Protein AF-A0A7D6HJF4-F1 (afdb_monomer)

Radius of gyration: 24.46 Å; Cα contacts (8 Å, |Δi|>4): 170; chains: 1; bounding box: 56×30×66 Å

Secondary structure (DSSP, 8-state):
-------------PPSTT---------TTGGGTGGG--EEEEEEEEEETTEEEEEEEEEE--TT--TTHHHHHHHHHHHHTT--HHHHHHS-HHHHHHHHHTTS--PPPPP----------HHHHHHHHTTS-HHHHHHHHHHHSEEEEE-TTT--EEEEEHHHHHHHHHHHHHH--

pLDDT: mean 73.93, std 21.69, range [25.58, 95.25]

Nearest PDB structures (foldseek):
  3m7m-assembly1_X  TM=8.948E-01  e=2.645E-07  Escherichia coli K-12
  1vzy-assembly1_A  TM=7.617E-01  e=8.187E-08  Bacillus subtilis subsp. subtilis str. 168
  1vq0-assembly1_B  TM=7.589E-01  e=1.989E-05  Thermotoga maritima
  1xjh-assembly1_A  TM=7.829E-01  e=1.524E-04  Escherichia coli
  9bhw-assembly1_C  TM=2.514E-01  e=1.103E+00  Ciona intestinalis

Sequence (177 aa):
MPCGPDVETNLAISSANHLKVRFIQQSHDYFKQAEQLQTRLFIHSGEINGEPAAGGILLQVLPSAGIESQHQFDHLVQLTATIKGEELLTLEPKEILHRLYHEEDVTLYDPQLVAFHCSCSKKRCENILLSLCDEDIEHILHERGEIDIECEFCGAVYLFNKQYIEELKRIKKQQIH

Solvent-accessible surface area (backbone atoms only — not comparable to full-atom values): 11284 Å² total; per-residue (Å²): 134,84,78,79,79,93,62,88,47,68,66,63,65,44,42,62,88,51,30,70,78,76,83,90,74,88,64,92,79,57,73,87,70,59,90,73,57,58,68,50,77,48,76,40,73,55,69,55,99,87,40,85,44,70,30,69,51,79,49,55,55,31,95,78,37,60,81,73,48,55,64,53,46,55,49,52,50,56,47,56,68,68,64,48,57,69,54,57,66,68,50,57,57,70,56,52,49,44,73,63,38,67,94,48,68,68,48,79,55,81,68,52,89,59,73,95,80,75,89,77,47,70,70,58,54,49,53,52,59,73,69,53,59,69,67,62,56,50,53,46,35,70,77,64,54,41,48,76,47,68,36,94,88,77,68,52,71,46,81,42,42,59,71,54,52,55,51,52,54,52,54,54,59,63,72,78,110

Structure (mmCIF, N/CA/C/O backbone):
data_AF-A0A7D6HJF4-F1
#
_entry.id   AF-A0A7D6HJF4-F1
#
loop_
_atom_site.group_PDB
_atom_site.id
_atom_site.type_symbol
_atom_site.label_atom_id
_atom_site.label_alt_id
_atom_site.label_comp_id
_atom_site.label_asym_id
_atom_site.label_entity_id
_atom_site.label_seq_id
_atom_site.pdbx_PDB_ins_code
_atom_site.Cartn_x
_atom_site.Cartn_y
_atom_site.Cartn_z
_atom_site.occupancy
_atom_site.B_iso_or_equi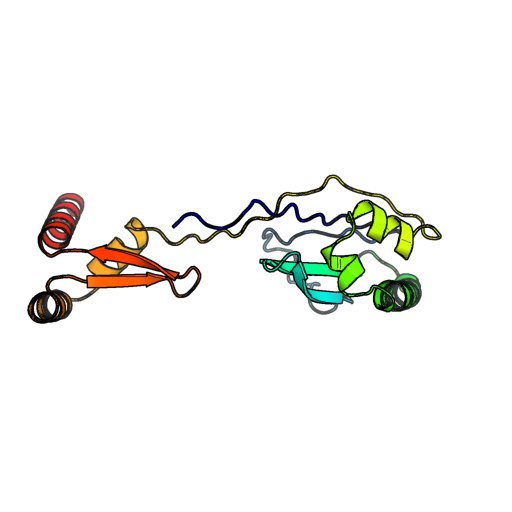v
_atom_site.auth_seq_id
_atom_site.auth_comp_id
_atom_site.auth_asym_id
_atom_site.auth_atom_id
_atom_site.pdbx_PDB_model_num
ATOM 1 N N . MET A 1 1 ? -20.388 -1.421 4.247 1.00 29.45 1 MET A N 1
ATOM 2 C CA . MET A 1 1 ? -19.889 -1.047 2.909 1.00 29.45 1 MET A CA 1
ATOM 3 C C . MET A 1 1 ? -18.649 -1.883 2.659 1.00 29.45 1 MET A C 1
ATOM 5 O O . MET A 1 1 ? -17.723 -1.744 3.449 1.00 29.45 1 MET A O 1
ATOM 9 N N . PRO A 1 2 ? -18.656 -2.837 1.716 1.00 34.06 2 PRO A N 1
ATOM 10 C CA . PRO A 1 2 ? -17.463 -3.617 1.438 1.00 34.06 2 PRO A CA 1
ATOM 11 C C . PRO A 1 2 ? -16.503 -2.772 0.596 1.00 34.06 2 PRO A C 1
ATOM 13 O O . PRO A 1 2 ? -16.923 -2.086 -0.334 1.00 34.06 2 PRO A O 1
ATOM 16 N N . CYS A 1 3 ? -15.235 -2.792 0.999 1.00 30.45 3 CYS A N 1
ATOM 17 C CA . CYS A 1 3 ? -14.098 -2.252 0.269 1.00 30.45 3 CYS A CA 1
ATOM 18 C C . CYS A 1 3 ? -14.060 -2.815 -1.164 1.00 30.45 3 CYS A C 1
ATOM 20 O O . CYS A 1 3 ? -14.503 -3.940 -1.390 1.00 30.45 3 CYS A O 1
ATOM 22 N N . GLY A 1 4 ? -13.580 -1.991 -2.100 1.00 32.16 4 GLY A N 1
ATOM 23 C CA . GLY A 1 4 ? -13.555 -2.245 -3.542 1.00 32.16 4 GLY A CA 1
ATOM 24 C C . GLY A 1 4 ? -12.764 -3.489 -3.986 1.00 32.16 4 GLY A C 1
ATOM 25 O O . GLY A 1 4 ? -12.178 -4.178 -3.151 1.00 32.16 4 GLY A O 1
ATOM 26 N N . PRO A 1 5 ? -12.796 -3.788 -5.298 1.00 31.39 5 PRO A N 1
ATOM 27 C CA . PRO A 1 5 ? -12.356 -5.058 -5.874 1.00 31.39 5 PRO A CA 1
ATOM 28 C C . PRO A 1 5 ? -10.865 -5.336 -5.647 1.00 31.39 5 PRO A C 1
ATOM 30 O O . PRO A 1 5 ? -10.055 -4.413 -5.571 1.00 31.39 5 PRO A O 1
ATOM 33 N N . ASP A 1 6 ? -10.520 -6.622 -5.561 1.00 29.70 6 ASP A N 1
ATOM 34 C CA . ASP A 1 6 ? -9.147 -7.123 -5.492 1.00 29.70 6 ASP A CA 1
ATOM 35 C C . ASP A 1 6 ? -8.337 -6.610 -6.699 1.00 29.70 6 ASP A C 1
ATOM 37 O O . ASP A 1 6 ? -8.576 -7.013 -7.837 1.00 29.70 6 ASP A O 1
ATOM 41 N N . VAL A 1 7 ? -7.397 -5.688 -6.459 1.00 30.66 7 VAL A N 1
ATOM 42 C CA . VAL A 1 7 ? -6.490 -5.154 -7.487 1.00 30.66 7 VAL A CA 1
ATOM 43 C C . VAL A 1 7 ? -5.197 -5.966 -7.468 1.00 30.66 7 VAL A C 1
ATOM 45 O O . VAL A 1 7 ? -4.374 -5.842 -6.558 1.00 30.66 7 VAL A O 1
ATOM 48 N N . GLU A 1 8 ? -5.006 -6.810 -8.479 1.00 28.23 8 GLU A N 1
ATOM 49 C CA . GLU A 1 8 ? -3.766 -7.559 -8.678 1.00 28.23 8 GLU A CA 1
ATOM 50 C C . GLU A 1 8 ? -2.634 -6.596 -9.061 1.00 28.23 8 GLU A C 1
ATOM 52 O O . GLU A 1 8 ? -2.584 -6.039 -10.155 1.00 28.23 8 GLU A O 1
ATOM 57 N N . THR A 1 9 ? -1.711 -6.369 -8.126 1.00 30.25 9 THR A N 1
ATOM 58 C CA . THR A 1 9 ? -0.533 -5.524 -8.350 1.00 30.25 9 THR A CA 1
ATOM 59 C C . THR A 1 9 ? 0.672 -6.425 -8.576 1.00 30.25 9 THR A C 1
ATOM 61 O O . THR A 1 9 ? 1.038 -7.189 -7.686 1.00 30.25 9 THR A O 1
ATOM 64 N N . ASN A 1 10 ? 1.323 -6.342 -9.737 1.00 33.31 10 ASN A N 1
ATOM 65 C CA . ASN A 1 10 ? 2.562 -7.082 -9.967 1.00 33.31 10 ASN A CA 1
ATOM 66 C C . ASN A 1 10 ? 3.780 -6.165 -9.799 1.00 33.31 10 ASN A C 1
ATOM 68 O O . ASN A 1 10 ? 3.866 -5.103 -10.413 1.00 33.31 10 ASN A O 1
ATOM 72 N N . LEU A 1 11 ? 4.768 -6.631 -9.035 1.00 31.98 11 LEU A N 1
ATOM 73 C CA . LEU A 1 11 ? 6.127 -6.100 -9.031 1.00 31.98 11 LEU A CA 1
ATOM 74 C C . LEU A 1 11 ? 7.081 -7.274 -9.275 1.00 31.98 11 LEU A C 1
ATOM 76 O O . LEU A 1 11 ? 7.205 -8.155 -8.429 1.00 31.98 11 LEU A O 1
ATOM 80 N N . ALA A 1 12 ? 7.757 -7.281 -10.421 1.00 31.50 12 ALA A N 1
ATOM 81 C CA . ALA A 1 12 ? 8.874 -8.172 -10.713 1.00 31.50 12 ALA A CA 1
ATOM 82 C C . ALA A 1 12 ? 10.024 -7.312 -11.242 1.00 31.50 12 ALA A C 1
ATOM 84 O O . ALA A 1 12 ? 9.814 -6.458 -12.100 1.00 31.50 12 ALA A O 1
ATOM 85 N N . ILE A 1 13 ? 11.223 -7.499 -10.694 1.00 30.56 13 ILE A N 1
ATOM 86 C CA . ILE A 1 13 ? 12.422 -6.746 -11.075 1.00 30.56 13 ILE A CA 1
ATOM 87 C C . ILE A 1 13 ? 13.541 -7.728 -11.378 1.00 30.56 13 ILE A C 1
ATOM 89 O O . ILE A 1 13 ? 13.694 -8.719 -10.666 1.00 30.56 13 ILE A O 1
ATOM 93 N N . SER A 1 14 ? 14.315 -7.423 -12.416 1.00 32.88 14 SER A N 1
ATOM 94 C CA . SER A 1 14 ? 15.391 -8.254 -12.928 1.00 32.88 14 SER A CA 1
ATOM 95 C C . SER A 1 14 ? 16.804 -7.815 -12.573 1.00 32.88 14 SER A C 1
ATOM 97 O O . SER A 1 14 ? 17.066 -6.674 -12.204 1.00 32.88 14 SER A O 1
ATOM 99 N N . SER A 1 15 ? 17.721 -8.770 -12.749 1.00 28.86 15 SER A N 1
ATOM 100 C CA . SER A 1 15 ? 19.168 -8.612 -12.686 1.00 28.86 15 SER A CA 1
ATOM 101 C C . SER A 1 15 ? 19.756 -8.351 -14.075 1.00 28.86 15 SER A C 1
ATOM 103 O O . SER A 1 15 ? 19.821 -9.280 -14.869 1.00 28.86 15 SER A O 1
ATOM 105 N N . ALA A 1 16 ? 20.358 -7.180 -14.273 1.00 30.70 16 ALA A N 1
ATOM 106 C CA . ALA A 1 16 ? 21.692 -7.137 -14.863 1.00 30.70 16 ALA A CA 1
ATOM 107 C C . ALA A 1 16 ? 22.696 -7.149 -13.701 1.00 30.70 16 ALA A C 1
ATOM 109 O O . ALA A 1 16 ? 22.457 -6.508 -12.675 1.00 30.70 16 ALA A O 1
ATOM 110 N N . ASN A 1 17 ? 23.736 -7.978 -13.826 1.00 33.59 17 ASN A N 1
ATOM 111 C CA . ASN A 1 17 ? 24.637 -8.433 -12.761 1.00 33.59 17 ASN A CA 1
ATOM 112 C C . ASN A 1 17 ? 24.684 -7.540 -11.499 1.00 33.59 17 ASN A C 1
ATOM 114 O O . ASN A 1 17 ? 25.348 -6.510 -11.456 1.00 33.59 17 ASN A O 1
ATOM 118 N N . HIS A 1 18 ? 24.014 -8.037 -10.449 1.00 30.66 18 HIS A N 1
ATOM 119 C CA . HIS A 1 18 ? 24.004 -7.561 -9.056 1.00 30.66 18 HIS A CA 1
ATOM 120 C C . HIS A 1 18 ? 22.957 -6.526 -8.600 1.00 30.66 18 HIS A C 1
ATOM 122 O O . HIS A 1 18 ? 23.141 -5.961 -7.521 1.00 30.66 18 HIS A O 1
ATOM 128 N N . LEU A 1 19 ? 21.803 -6.390 -9.265 1.00 31.67 19 LEU A N 1
ATOM 129 C CA . LEU A 1 19 ? 20.598 -5.774 -8.673 1.00 31.67 19 LEU A CA 1
ATOM 130 C C . LEU A 1 19 ? 19.548 -6.835 -8.264 1.00 31.67 19 LEU A C 1
ATOM 132 O O . LEU A 1 19 ? 19.024 -7.561 -9.097 1.00 31.67 19 LEU A O 1
ATOM 136 N N . LYS A 1 20 ? 19.222 -6.928 -6.969 1.00 33.25 20 LYS A N 1
ATOM 137 C CA . LYS A 1 20 ? 18.021 -7.585 -6.411 1.00 33.25 20 LYS A CA 1
ATOM 138 C C . LYS A 1 20 ? 17.072 -6.481 -5.970 1.00 33.25 20 LYS A C 1
ATOM 140 O O . LYS A 1 20 ? 17.528 -5.510 -5.384 1.00 33.25 20 LYS A O 1
ATOM 145 N N . VAL A 1 21 ? 15.768 -6.652 -6.119 1.00 34.47 21 VAL A N 1
ATOM 146 C CA . VAL A 1 21 ? 14.816 -5.734 -5.487 1.00 34.47 21 VAL A CA 1
ATOM 147 C C . VAL A 1 21 ? 13.953 -6.474 -4.490 1.00 34.47 21 VAL A C 1
ATOM 149 O O . VAL A 1 21 ? 13.594 -7.634 -4.674 1.00 34.47 21 VAL A O 1
ATOM 152 N N . ARG A 1 22 ? 13.724 -5.810 -3.360 1.00 33.62 22 ARG A N 1
ATOM 153 C CA . ARG A 1 22 ? 13.077 -6.356 -2.177 1.00 33.62 22 ARG A CA 1
ATOM 154 C C . ARG A 1 22 ? 12.022 -5.364 -1.708 1.00 33.62 22 ARG A C 1
ATOM 156 O O . ARG A 1 22 ? 12.318 -4.179 -1.581 1.00 33.62 22 ARG A O 1
ATOM 163 N N . PHE A 1 23 ? 10.840 -5.860 -1.355 1.00 26.95 23 PHE A N 1
ATOM 164 C CA . PHE A 1 23 ? 9.981 -5.171 -0.397 1.00 26.95 23 PHE A CA 1
ATOM 165 C C . PHE A 1 23 ? 10.644 -5.228 0.984 1.00 26.95 23 PHE A C 1
ATOM 167 O O . PHE A 1 23 ? 11.150 -6.270 1.412 1.00 26.95 23 PHE A O 1
ATOM 174 N N . ILE A 1 24 ? 10.674 -4.094 1.681 1.00 25.58 24 ILE A N 1
ATOM 175 C CA . ILE A 1 24 ? 11.225 -3.993 3.030 1.00 25.58 24 ILE A CA 1
ATOM 176 C C . ILE A 1 24 ? 10.239 -4.661 3.999 1.00 25.58 24 ILE A C 1
ATOM 178 O O . ILE A 1 24 ? 9.296 -4.035 4.471 1.00 25.58 24 ILE A O 1
ATOM 182 N N . GLN A 1 25 ? 10.482 -5.927 4.339 1.00 28.70 25 GLN A N 1
ATOM 183 C CA . GLN A 1 25 ? 10.146 -6.445 5.663 1.00 28.70 25 GLN A CA 1
ATOM 184 C C . GLN A 1 25 ? 11.425 -6.435 6.505 1.00 28.70 25 GLN A C 1
ATOM 186 O O . GLN A 1 25 ? 12.415 -7.085 6.173 1.00 28.70 25 GLN A O 1
ATOM 191 N N . GLN A 1 26 ? 11.380 -5.594 7.541 1.00 36.66 26 GLN A N 1
ATOM 192 C CA . GLN A 1 26 ? 12.332 -5.388 8.636 1.00 36.66 26 GLN A CA 1
ATOM 193 C C . GLN A 1 26 ? 13.461 -6.433 8.772 1.00 36.66 26 GLN A C 1
ATOM 195 O O . GLN A 1 26 ? 13.218 -7.588 9.116 1.00 36.66 26 GLN A O 1
ATOM 200 N N . SER A 1 27 ? 14.718 -5.985 8.676 1.00 32.41 27 SER A N 1
ATOM 201 C CA . SER A 1 27 ? 15.795 -6.526 9.513 1.00 32.41 27 SER A CA 1
ATOM 202 C C . SER A 1 27 ? 16.708 -5.389 9.984 1.00 32.41 27 SER A C 1
ATOM 204 O O . SER A 1 27 ? 17.100 -4.509 9.218 1.00 32.41 27 SER A O 1
ATOM 206 N N . HIS A 1 28 ? 16.984 -5.382 11.287 1.00 37.06 28 HIS A N 1
ATOM 207 C CA . HIS A 1 28 ? 17.628 -4.299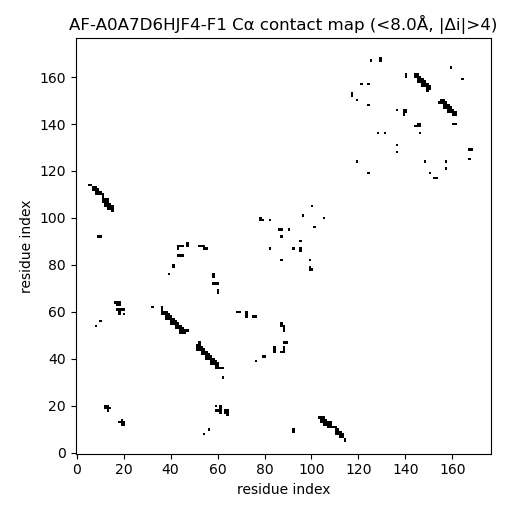 12.037 1.00 37.06 28 HIS A CA 1
ATOM 208 C C . HIS A 1 28 ? 19.094 -4.021 11.624 1.00 37.06 28 HIS A C 1
ATOM 210 O O . HIS A 1 28 ? 19.646 -2.989 11.995 1.00 37.06 28 HIS A O 1
ATOM 216 N N . ASP A 1 29 ? 19.710 -4.891 10.816 1.00 36.97 29 ASP A N 1
ATOM 217 C CA . ASP A 1 29 ? 21.133 -4.805 10.447 1.00 36.97 29 ASP A CA 1
ATOM 218 C C . ASP A 1 29 ? 21.404 -4.038 9.136 1.00 36.97 29 ASP A C 1
ATOM 220 O O . ASP A 1 29 ? 22.550 -3.706 8.836 1.00 36.97 29 ASP A O 1
ATOM 224 N N . TYR A 1 30 ? 20.365 -3.699 8.359 1.00 45.38 30 TYR A N 1
ATOM 225 C CA . TYR A 1 30 ? 20.502 -3.041 7.045 1.00 45.38 30 TYR A CA 1
ATOM 226 C C . TYR A 1 30 ? 20.856 -1.540 7.126 1.00 45.38 30 TYR A C 1
ATOM 228 O O . TYR A 1 30 ? 21.259 -0.924 6.139 1.00 45.38 30 TYR A O 1
ATOM 236 N N . PHE A 1 31 ? 20.729 -0.923 8.304 1.00 42.03 31 PHE A N 1
ATOM 237 C CA . PHE A 1 31 ? 20.762 0.537 8.444 1.00 42.03 31 PHE A CA 1
ATOM 238 C C . PHE A 1 31 ? 22.141 1.188 8.276 1.00 42.03 31 PHE A C 1
ATOM 240 O O . PHE A 1 31 ? 22.211 2.394 8.070 1.00 42.03 31 PHE A O 1
ATOM 247 N N . LYS A 1 32 ? 23.248 0.435 8.319 1.00 35.94 32 LYS A N 1
ATOM 248 C CA . LYS A 1 32 ? 24.597 1.032 8.244 1.00 35.94 32 LYS A CA 1
ATOM 249 C C . LYS A 1 32 ? 25.094 1.353 6.825 1.00 35.94 32 LYS A C 1
ATOM 251 O O . LYS A 1 32 ? 26.137 1.983 6.702 1.00 35.94 32 LYS A O 1
ATOM 256 N N . GLN A 1 33 ? 24.373 0.957 5.771 1.00 45.62 33 GLN A N 1
ATOM 257 C CA . GLN A 1 33 ? 24.729 1.242 4.364 1.00 45.62 33 GLN A CA 1
ATOM 258 C C . GLN A 1 33 ? 23.556 1.773 3.513 1.00 45.62 33 GLN A C 1
ATOM 260 O O . GLN A 1 33 ? 23.727 2.036 2.326 1.00 45.62 33 GLN A O 1
ATOM 265 N N . ALA A 1 34 ? 22.364 1.938 4.095 1.00 48.12 34 ALA A N 1
ATOM 266 C CA . ALA A 1 34 ? 21.132 2.232 3.356 1.00 48.12 34 ALA A CA 1
ATOM 267 C C . ALA A 1 34 ? 21.010 3.677 2.824 1.00 48.12 34 ALA A C 1
ATOM 269 O O . ALA A 1 34 ? 20.126 3.943 2.015 1.00 48.12 34 ALA A O 1
ATOM 270 N N . GLU A 1 35 ? 21.869 4.611 3.242 1.00 46.62 35 GLU A N 1
ATOM 271 C CA . GLU A 1 35 ? 21.650 6.048 3.004 1.00 46.62 35 GLU A CA 1
ATOM 272 C C . GLU A 1 35 ? 21.913 6.543 1.568 1.00 46.62 35 GLU A C 1
ATOM 274 O O . GLU A 1 35 ? 21.618 7.700 1.281 1.00 46.62 35 GLU A O 1
ATOM 279 N N . GLN A 1 36 ? 22.432 5.724 0.642 1.00 59.56 36 GLN A N 1
ATOM 280 C CA . GLN A 1 36 ? 22.793 6.207 -0.707 1.00 59.56 36 GLN A CA 1
ATOM 281 C C . GLN A 1 36 ? 22.501 5.228 -1.856 1.00 59.56 36 GLN A C 1
ATOM 283 O O . GLN A 1 36 ? 23.198 5.229 -2.869 1.00 59.56 36 GLN A O 1
ATOM 288 N N . LEU A 1 37 ? 21.466 4.389 -1.748 1.00 68.44 37 LEU A N 1
ATOM 289 C CA . LEU A 1 37 ? 21.055 3.574 -2.897 1.00 68.44 37 LEU A CA 1
ATOM 290 C C . LEU A 1 37 ? 20.313 4.432 -3.922 1.00 68.44 37 LEU A C 1
ATOM 292 O O . LEU A 1 37 ? 19.252 4.993 -3.635 1.00 68.44 37 LEU A O 1
ATOM 296 N N . GLN A 1 38 ? 20.866 4.515 -5.133 1.00 74.19 38 GLN A N 1
ATOM 297 C CA . GLN A 1 38 ? 20.221 5.205 -6.244 1.00 74.19 38 GLN A CA 1
ATOM 298 C C . GLN A 1 38 ? 18.870 4.556 -6.528 1.00 74.19 38 GLN A C 1
ATOM 300 O O . GLN A 1 38 ? 18.790 3.377 -6.863 1.00 74.19 38 GLN A O 1
ATOM 305 N N . THR A 1 39 ? 17.814 5.343 -6.336 1.00 80.31 39 THR A N 1
ATOM 306 C CA . THR A 1 39 ? 16.430 4.885 -6.408 1.00 80.31 39 THR A CA 1
ATOM 307 C C . THR A 1 39 ? 15.603 5.877 -7.218 1.00 80.31 39 THR A C 1
ATOM 309 O O . THR A 1 39 ? 15.721 7.100 -7.052 1.00 80.31 39 THR A O 1
ATOM 312 N N . ARG A 1 40 ? 14.761 5.354 -8.108 1.00 82.75 40 ARG A N 1
ATOM 313 C CA . ARG A 1 40 ? 13.788 6.116 -8.890 1.00 82.75 40 ARG A CA 1
ATOM 314 C C . ARG A 1 40 ? 12.438 5.427 -8.843 1.00 82.75 40 ARG A C 1
ATOM 316 O O . ARG A 1 40 ? 12.347 4.209 -8.946 1.00 82.75 40 ARG A O 1
ATOM 323 N N . LEU A 1 41 ? 11.405 6.238 -8.662 1.00 84.12 41 LEU A N 1
ATOM 324 C CA . LEU A 1 41 ? 10.031 5.795 -8.527 1.00 84.12 41 LEU A CA 1
ATOM 325 C C . LEU A 1 41 ? 9.193 6.523 -9.572 1.00 84.12 41 LEU A C 1
ATOM 327 O O . LEU A 1 41 ? 9.217 7.751 -9.645 1.00 84.12 41 LEU A O 1
ATOM 331 N N . PHE A 1 42 ? 8.469 5.750 -10.366 1.00 85.19 42 PHE A N 1
ATOM 332 C CA . PHE A 1 42 ? 7.517 6.231 -11.353 1.00 85.19 42 PHE A CA 1
ATOM 333 C C . PHE A 1 42 ? 6.142 5.843 -10.841 1.00 85.19 42 PHE A C 1
ATOM 335 O O . PHE A 1 42 ? 5.891 4.659 -10.643 1.00 85.19 42 PHE A O 1
ATOM 342 N N . ILE A 1 43 ? 5.280 6.820 -10.571 1.00 82.75 43 ILE A N 1
ATOM 343 C CA . ILE A 1 43 ? 3.910 6.581 -10.111 1.00 82.75 43 ILE A CA 1
ATOM 344 C C . ILE A 1 43 ? 2.973 7.291 -11.066 1.00 82.75 43 ILE A C 1
ATOM 346 O O . ILE A 1 43 ? 3.199 8.449 -11.421 1.00 82.75 43 ILE A O 1
ATOM 350 N N . HIS A 1 44 ? 1.899 6.607 -11.428 1.00 83.19 44 HIS A N 1
ATOM 351 C CA . HIS A 1 44 ? 0.757 7.223 -12.065 1.00 83.19 44 HIS A CA 1
ATOM 352 C C . HIS A 1 44 ? -0.513 6.862 -11.304 1.00 83.19 44 HIS A C 1
ATOM 354 O O . HIS A 1 44 ? -0.667 5.740 -10.824 1.00 83.19 44 HIS A O 1
ATOM 360 N N . SER A 1 45 ? -1.425 7.820 -11.207 1.00 83.44 45 SER A N 1
ATOM 361 C CA . SER A 1 45 ? -2.770 7.614 -10.685 1.00 83.44 45 SER A CA 1
ATOM 362 C C . SER A 1 45 ? -3.768 8.258 -11.632 1.00 83.44 45 SER A C 1
ATOM 364 O O . SER A 1 45 ? -3.497 9.325 -12.183 1.00 83.44 45 SER A O 1
ATOM 366 N N . GLY A 1 46 ? -4.920 7.628 -11.793 1.00 81.50 46 GLY A N 1
ATOM 367 C CA . GLY A 1 46 ? -5.962 8.054 -12.711 1.00 81.50 46 GLY A CA 1
ATOM 368 C C . GLY A 1 46 ? -7.238 7.263 -12.473 1.00 81.50 46 GLY A C 1
ATOM 369 O O . GLY A 1 46 ? -7.491 6.801 -11.362 1.00 81.50 46 GLY A O 1
ATOM 370 N N . GLU A 1 47 ? -8.024 7.096 -13.527 1.00 81.12 47 GLU A N 1
ATOM 371 C CA . GLU A 1 47 ? -9.275 6.345 -13.494 1.00 81.12 47 GLU A CA 1
ATOM 372 C C . GLU A 1 47 ? -9.300 5.327 -14.637 1.00 81.12 47 GLU A C 1
ATOM 374 O O . GLU A 1 47 ? -8.889 5.632 -15.758 1.00 81.12 47 GLU A O 1
ATOM 379 N N . ILE A 1 48 ? -9.808 4.127 -14.363 1.00 79.69 48 ILE A N 1
ATOM 380 C CA . ILE A 1 48 ? -10.106 3.099 -15.364 1.00 79.69 48 ILE A CA 1
ATOM 381 C C . ILE A 1 48 ? -11.578 2.742 -15.226 1.00 79.69 48 ILE A C 1
ATOM 383 O O . ILE A 1 48 ? -12.024 2.333 -14.161 1.00 79.69 48 ILE A O 1
ATOM 387 N N . ASN A 1 49 ? -12.346 2.881 -16.310 1.00 86.00 49 ASN A N 1
ATOM 388 C CA . ASN A 1 49 ? -13.788 2.600 -16.321 1.00 86.00 49 ASN A CA 1
ATOM 389 C C . ASN A 1 49 ? -14.586 3.357 -15.235 1.00 86.00 49 ASN A C 1
ATOM 391 O O . ASN A 1 49 ? -15.618 2.872 -14.780 1.00 86.00 49 ASN A O 1
ATOM 395 N N . GLY A 1 50 ? -14.119 4.545 -14.836 1.00 82.75 50 GLY A N 1
ATOM 396 C CA . GLY A 1 50 ? -14.731 5.359 -13.778 1.00 82.75 50 GLY A CA 1
ATOM 397 C C . GLY A 1 50 ? -14.328 4.972 -12.351 1.00 82.75 50 GLY A C 1
ATOM 398 O O . GLY A 1 50 ? -14.791 5.611 -11.412 1.00 82.75 50 GLY A O 1
ATOM 399 N N . GLU A 1 51 ? -13.461 3.971 -12.180 1.00 80.38 51 GLU A N 1
ATOM 400 C CA . GLU A 1 51 ? -12.915 3.572 -10.882 1.00 80.38 51 GLU A CA 1
ATOM 401 C C . GLU A 1 51 ? -11.491 4.122 -10.694 1.00 80.38 51 GLU A C 1
ATOM 403 O O . GLU A 1 51 ? -10.696 4.088 -11.642 1.00 80.38 51 GLU A O 1
ATOM 408 N N . PRO A 1 52 ? -11.123 4.607 -9.492 1.00 79.19 52 PRO A N 1
ATOM 409 C CA . PRO A 1 52 ? -9.766 5.059 -9.204 1.00 79.19 52 PRO A CA 1
ATOM 410 C C . PRO A 1 52 ? -8.737 3.944 -9.409 1.00 79.19 52 PRO A C 1
ATOM 412 O O . PRO A 1 52 ? -8.891 2.834 -8.901 1.00 79.19 52 PRO A O 1
ATOM 415 N N . ALA A 1 53 ? -7.646 4.263 -10.097 1.00 81.44 53 ALA A N 1
ATOM 416 C CA . ALA A 1 53 ? -6.555 3.341 -10.374 1.00 81.44 53 ALA A CA 1
ATOM 417 C C . ALA A 1 53 ? -5.199 3.999 -10.105 1.00 81.44 53 ALA A C 1
ATOM 419 O O . ALA A 1 53 ? -5.010 5.201 -10.308 1.00 81.44 53 ALA A O 1
ATOM 420 N N . ALA A 1 54 ? -4.231 3.199 -9.667 1.00 83.31 54 ALA A N 1
ATOM 421 C CA . ALA A 1 54 ? -2.853 3.629 -9.493 1.00 83.31 54 ALA A CA 1
ATOM 422 C C . ALA A 1 54 ? -1.891 2.494 -9.848 1.00 83.31 54 ALA A C 1
ATOM 424 O O . ALA A 1 54 ? -2.190 1.323 -9.633 1.00 83.31 54 ALA A O 1
ATOM 425 N N . GLY A 1 55 ? -0.725 2.860 -10.366 1.00 82.38 55 GLY A N 1
ATOM 426 C CA . GLY A 1 55 ? 0.326 1.932 -10.759 1.00 82.38 55 GLY A CA 1
ATOM 427 C C . GLY A 1 55 ? 1.694 2.587 -10.626 1.00 82.38 55 GLY A C 1
ATOM 428 O O . GLY A 1 55 ? 1.815 3.816 -10.603 1.00 82.38 55 GLY A O 1
ATOM 429 N N . GLY A 1 56 ? 2.740 1.772 -10.515 1.00 82.69 56 GLY A N 1
ATOM 430 C CA . GLY A 1 56 ? 4.085 2.296 -10.337 1.00 82.69 56 GLY A CA 1
ATOM 431 C C . GLY A 1 56 ? 5.203 1.310 -10.631 1.00 82.69 56 GLY A C 1
ATOM 432 O O . GLY A 1 56 ? 5.019 0.098 -10.579 1.00 82.69 56 GLY A O 1
ATOM 433 N N . ILE A 1 57 ? 6.381 1.861 -10.919 1.00 83.88 57 ILE A N 1
ATOM 434 C CA . ILE A 1 57 ? 7.627 1.127 -11.147 1.00 83.88 57 ILE A CA 1
ATOM 435 C C . ILE A 1 57 ? 8.696 1.699 -10.217 1.00 83.88 57 ILE A C 1
ATOM 437 O O . ILE A 1 57 ? 8.895 2.914 -10.151 1.00 83.88 57 ILE A O 1
ATOM 441 N N . LEU A 1 58 ? 9.405 0.814 -9.515 1.00 85.25 58 LEU A N 1
ATOM 442 C CA . LEU A 1 58 ? 10.566 1.144 -8.694 1.00 85.25 58 LEU A CA 1
ATOM 443 C C . LEU A 1 58 ? 11.828 0.599 -9.366 1.00 85.25 58 LEU A C 1
ATOM 445 O O . LEU A 1 58 ? 11.952 -0.606 -9.569 1.00 85.25 58 LEU A O 1
ATOM 449 N N . LEU A 1 59 ? 12.786 1.480 -9.639 1.00 83.19 59 LEU A N 1
ATOM 450 C CA . LEU A 1 59 ? 14.145 1.116 -10.023 1.00 83.19 59 LEU A CA 1
ATOM 451 C C . LEU A 1 59 ? 15.097 1.433 -8.876 1.00 83.19 59 LEU A C 1
ATOM 453 O O . LEU A 1 59 ? 15.087 2.548 -8.354 1.00 83.19 59 LEU A O 1
ATOM 457 N N . GLN A 1 60 ? 15.941 0.474 -8.500 1.00 79.44 60 GLN A N 1
ATOM 458 C CA . GLN A 1 60 ? 16.862 0.639 -7.381 1.00 79.44 60 GLN A CA 1
ATOM 459 C C . GLN A 1 60 ? 18.176 -0.106 -7.609 1.00 79.44 60 GLN A C 1
ATOM 461 O O . GLN A 1 60 ? 18.173 -1.320 -7.790 1.00 79.44 60 GLN A O 1
ATOM 466 N N . VAL A 1 61 ? 19.295 0.614 -7.506 1.00 79.94 61 VAL A 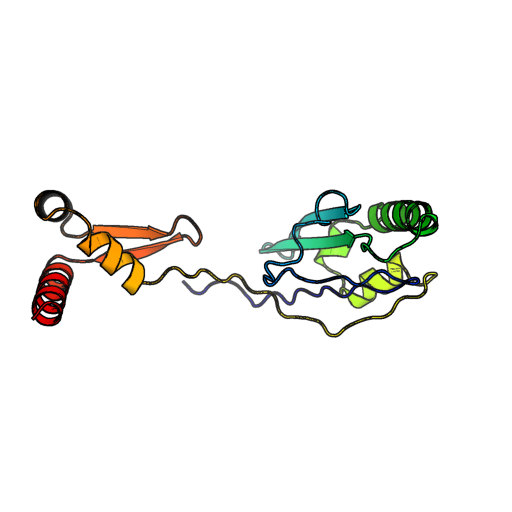N 1
ATOM 467 C CA . VAL A 1 61 ? 20.642 0.030 -7.463 1.00 79.94 61 VAL A CA 1
ATOM 468 C C . VAL A 1 61 ? 20.868 -0.656 -6.127 1.00 79.94 61 VAL A C 1
ATOM 470 O O . VAL A 1 61 ? 20.509 -0.135 -5.070 1.00 79.94 61 VAL A O 1
ATOM 473 N N . LEU A 1 62 ? 21.503 -1.823 -6.167 1.00 76.94 62 LEU A N 1
ATOM 474 C CA . LEU A 1 62 ? 21.869 -2.546 -4.964 1.00 76.94 62 LEU A CA 1
ATOM 475 C C . LEU A 1 62 ? 23.273 -2.237 -4.451 1.00 76.94 62 LEU A C 1
ATOM 477 O O . LEU A 1 62 ? 24.163 -1.952 -5.247 1.00 76.94 62 LEU A O 1
ATOM 481 N N . PRO A 1 63 ? 23.520 -2.440 -3.141 1.00 64.12 63 PRO A N 1
ATOM 482 C CA . PRO A 1 63 ? 24.836 -2.232 -2.540 1.00 64.12 63 PRO A CA 1
ATOM 483 C C . PRO A 1 63 ? 25.966 -3.059 -3.172 1.00 64.12 63 PRO A C 1
ATOM 485 O O . PRO A 1 63 ? 27.121 -2.660 -3.106 1.00 64.12 63 PRO A O 1
ATOM 488 N N . SER A 1 64 ? 25.658 -4.228 -3.747 1.00 66.50 64 SER A N 1
ATOM 489 C CA . SER A 1 64 ? 26.648 -5.116 -4.375 1.00 66.50 64 SER A CA 1
ATOM 490 C C . SER A 1 64 ? 27.025 -4.722 -5.806 1.00 66.50 64 SER A C 1
ATOM 492 O O . SER A 1 64 ? 27.834 -5.408 -6.425 1.00 66.50 64 SER A O 1
ATOM 494 N N . ALA A 1 65 ? 26.415 -3.671 -6.350 1.00 62.47 65 ALA A N 1
ATOM 495 C CA . ALA A 1 65 ? 26.585 -3.271 -7.735 1.00 62.47 65 ALA A CA 1
ATOM 496 C C . ALA A 1 65 ? 27.818 -2.350 -7.877 1.00 62.47 65 ALA A C 1
ATOM 498 O O . ALA A 1 65 ? 27.992 -1.402 -7.112 1.00 62.47 65 ALA A O 1
ATOM 499 N N . GLY A 1 66 ? 28.714 -2.654 -8.824 1.00 62.31 66 GLY A N 1
ATOM 500 C CA . GLY A 1 66 ? 29.929 -1.866 -9.084 1.00 62.31 66 GLY A CA 1
ATOM 501 C C . GLY A 1 66 ? 29.643 -0.510 -9.747 1.00 62.31 66 GLY A C 1
ATOM 502 O O . GLY A 1 66 ? 28.502 -0.199 -10.069 1.00 62.31 66 GLY A O 1
ATOM 503 N N . ILE A 1 67 ? 30.680 0.292 -10.011 1.00 58.22 67 ILE A N 1
ATOM 504 C CA . ILE A 1 67 ? 30.555 1.650 -10.592 1.00 58.22 67 ILE A CA 1
ATOM 505 C C . ILE A 1 67 ? 29.884 1.646 -11.984 1.00 58.22 67 ILE A C 1
ATOM 507 O O . ILE A 1 67 ? 29.145 2.572 -12.310 1.00 58.22 67 ILE A O 1
ATOM 511 N N . GLU A 1 68 ? 30.065 0.587 -12.780 1.00 60.97 68 GLU A N 1
ATOM 512 C CA . GLU A 1 68 ? 29.402 0.421 -14.091 1.00 60.97 68 GLU A CA 1
ATOM 513 C C . GLU A 1 68 ? 27.866 0.434 -13.997 1.00 60.97 68 GLU A C 1
ATOM 515 O O . GLU A 1 68 ? 27.182 0.840 -14.938 1.00 60.97 68 GLU A O 1
ATOM 520 N N . SER A 1 69 ? 27.320 0.092 -12.828 1.00 65.06 69 SER A N 1
ATOM 521 C CA . SER A 1 69 ? 25.876 0.052 -12.570 1.00 65.06 69 SER A CA 1
ATOM 522 C C . SER A 1 69 ? 25.222 1.432 -12.626 1.00 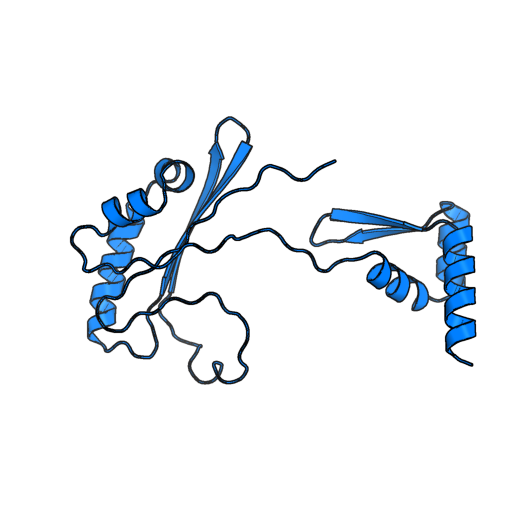65.06 69 SER A C 1
ATOM 524 O O . SER A 1 69 ? 24.010 1.518 -12.789 1.00 65.06 69 SER A O 1
ATOM 526 N N . GLN A 1 70 ? 25.995 2.517 -12.510 1.00 65.69 70 GLN A N 1
ATOM 527 C CA . GLN A 1 70 ? 25.449 3.872 -12.526 1.00 65.69 70 GLN A CA 1
ATOM 528 C C . GLN A 1 70 ? 25.008 4.306 -13.931 1.00 65.69 70 GLN A C 1
ATOM 530 O O . GLN A 1 70 ? 23.908 4.826 -14.095 1.00 65.69 70 GLN A O 1
ATOM 535 N N . HIS A 1 71 ? 25.816 4.032 -14.961 1.00 72.12 71 HIS A N 1
ATOM 536 C CA . HIS A 1 71 ? 25.430 4.319 -16.347 1.00 72.12 71 HIS A CA 1
ATOM 537 C C . HIS A 1 71 ? 24.248 3.457 -16.794 1.00 72.12 71 HIS A C 1
ATOM 539 O O . HIS A 1 71 ? 23.346 3.943 -17.475 1.00 72.12 71 HIS A O 1
ATOM 545 N N . GLN A 1 72 ? 24.231 2.193 -16.368 1.0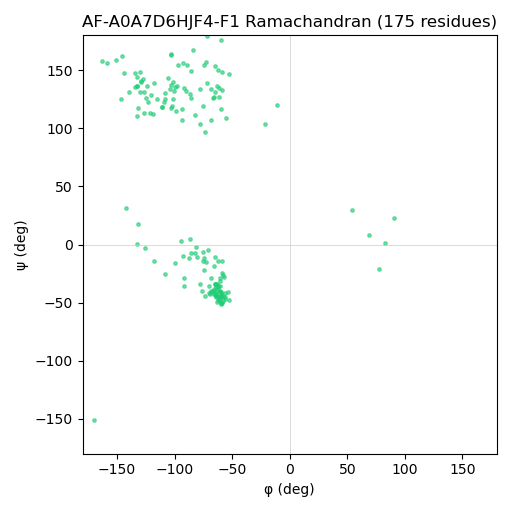0 77.50 72 GLN A N 1
ATOM 546 C CA . GLN A 1 72 ? 23.109 1.302 -16.632 1.00 77.50 72 GLN A CA 1
ATOM 547 C C . GLN A 1 72 ? 21.835 1.766 -15.919 1.00 77.50 72 GLN A C 1
ATOM 549 O O . GLN A 1 72 ? 20.757 1.736 -16.504 1.00 77.50 72 GLN A O 1
ATOM 554 N N . PHE A 1 73 ? 21.944 2.248 -14.680 1.00 80.00 73 PHE A N 1
ATOM 555 C CA . PHE A 1 73 ? 20.806 2.802 -13.956 1.00 80.00 73 PHE A CA 1
ATOM 556 C C . PHE A 1 73 ? 20.214 4.021 -14.667 1.00 80.00 73 PHE A C 1
ATOM 558 O O . PHE A 1 73 ? 19.003 4.072 -14.870 1.00 80.00 73 PHE A O 1
ATOM 565 N N . ASP A 1 74 ? 21.051 4.969 -15.094 1.00 83.75 74 ASP A N 1
ATOM 566 C CA . ASP A 1 74 ? 20.584 6.149 -15.826 1.00 83.75 74 ASP A CA 1
ATOM 567 C C . ASP A 1 74 ? 19.878 5.759 -17.135 1.00 83.75 74 ASP A C 1
ATOM 569 O O . ASP A 1 74 ? 18.823 6.311 -17.448 1.00 83.75 74 ASP A O 1
ATOM 573 N N . HIS A 1 75 ? 20.398 4.763 -17.859 1.00 84.81 75 HIS A N 1
ATOM 574 C CA . HIS A 1 75 ? 19.751 4.196 -19.049 1.00 84.81 75 HIS A CA 1
ATOM 575 C C . HIS A 1 75 ? 18.370 3.600 -18.739 1.00 84.81 75 HIS A C 1
ATOM 577 O O . HIS A 1 75 ? 17.379 3.991 -19.358 1.00 84.81 75 HIS A O 1
ATOM 583 N N . LEU A 1 76 ? 18.266 2.736 -17.724 1.00 85.25 76 LEU A N 1
ATOM 584 C CA . LEU A 1 76 ? 16.989 2.139 -17.309 1.00 85.25 76 LEU A CA 1
ATOM 585 C C . LEU A 1 76 ? 15.975 3.202 -16.867 1.00 85.25 76 LEU A C 1
ATOM 587 O O . LEU A 1 76 ? 14.782 3.085 -17.149 1.00 85.25 76 LEU A O 1
ATOM 591 N N . VAL A 1 77 ? 16.436 4.269 -16.215 1.00 86.38 77 VAL A N 1
ATOM 592 C CA . VAL A 1 77 ? 15.599 5.413 -15.840 1.00 86.38 77 VAL A CA 1
ATOM 593 C C . VAL A 1 77 ? 15.065 6.134 -17.076 1.00 86.38 77 VAL A C 1
ATOM 595 O O . VAL A 1 77 ? 13.881 6.467 -17.095 1.00 86.38 77 VAL A O 1
ATOM 598 N N . GLN A 1 78 ? 15.887 6.350 -18.109 1.00 91.25 78 GLN A N 1
ATOM 599 C CA . GLN A 1 78 ? 15.430 6.956 -19.365 1.00 91.25 78 GLN A CA 1
ATOM 600 C C . GLN A 1 78 ? 14.419 6.068 -20.096 1.00 91.25 78 GLN A C 1
ATOM 602 O O . GLN A 1 78 ? 13.391 6.576 -20.536 1.00 91.25 78 GLN A O 1
ATOM 607 N N . LEU A 1 79 ? 14.660 4.753 -20.173 1.00 88.69 79 LEU A N 1
ATOM 608 C CA . LEU A 1 79 ? 13.701 3.804 -20.749 1.00 88.69 79 LEU A CA 1
ATOM 609 C C . LEU A 1 79 ? 12.367 3.848 -20.001 1.00 88.69 79 LEU A C 1
ATOM 611 O O . LEU A 1 79 ? 11.315 4.042 -20.608 1.00 88.69 79 LEU A O 1
ATOM 615 N N . THR A 1 80 ? 12.406 3.752 -18.672 1.00 87.00 80 THR A N 1
ATOM 616 C CA . THR A 1 80 ? 11.198 3.754 -17.834 1.00 87.00 80 THR A CA 1
ATOM 617 C C . THR A 1 80 ? 10.445 5.070 -17.923 1.00 87.00 80 THR A C 1
ATOM 619 O O . THR A 1 80 ? 9.221 5.064 -17.916 1.00 87.00 80 THR A O 1
ATOM 622 N N . ALA A 1 81 ? 11.141 6.199 -18.079 1.00 91.69 81 ALA A N 1
ATOM 623 C CA . ALA A 1 81 ? 10.509 7.503 -18.257 1.00 91.69 81 ALA A CA 1
ATOM 624 C C . ALA A 1 81 ? 9.642 7.602 -19.527 1.00 91.69 81 ALA A C 1
ATOM 626 O O . ALA A 1 81 ? 8.845 8.532 -19.639 1.00 91.69 81 ALA A O 1
ATOM 627 N N . THR A 1 82 ? 9.762 6.658 -20.468 1.00 93.75 82 THR A N 1
ATOM 628 C CA . THR A 1 82 ? 8.903 6.591 -21.660 1.00 93.75 82 THR A CA 1
ATOM 629 C C . THR A 1 82 ? 7.536 5.946 -21.407 1.00 93.75 82 THR A C 1
ATOM 631 O O . THR A 1 82 ? 6.663 6.041 -22.273 1.00 93.75 82 THR A O 1
ATOM 634 N N . ILE A 1 83 ? 7.324 5.313 -20.242 1.00 89.06 83 ILE A N 1
ATOM 635 C CA . ILE A 1 83 ? 6.041 4.690 -19.900 1.00 89.06 83 ILE A CA 1
ATOM 636 C C . ILE A 1 83 ? 4.943 5.750 -19.785 1.00 89.06 83 ILE A C 1
ATOM 638 O O . ILE A 1 83 ? 5.101 6.771 -19.110 1.00 89.06 83 ILE A O 1
ATOM 642 N N . LYS A 1 84 ? 3.802 5.512 -20.431 1.00 91.56 84 LYS A N 1
ATOM 643 C CA . LYS A 1 84 ? 2.630 6.380 -20.292 1.00 91.56 84 LYS A CA 1
ATOM 644 C C . LYS A 1 84 ? 1.757 5.920 -19.136 1.00 91.56 84 LYS A C 1
ATOM 646 O O . LYS A 1 84 ? 1.700 4.739 -18.807 1.00 91.56 84 LYS A O 1
ATOM 651 N N . GLY A 1 85 ? 1.007 6.864 -18.578 1.00 84.94 85 GLY A N 1
ATOM 652 C CA . GLY A 1 85 ? 0.050 6.588 -17.513 1.00 84.94 85 GLY A CA 1
ATOM 653 C C . GLY A 1 85 ? -0.993 5.535 -17.885 1.00 84.94 85 GLY A C 1
ATOM 654 O O . GLY A 1 85 ? -1.188 4.586 -17.139 1.00 84.94 85 GLY A O 1
ATOM 655 N N . GLU A 1 86 ? -1.594 5.652 -19.071 1.00 88.56 86 GLU A N 1
ATOM 656 C CA . GLU A 1 86 ? -2.557 4.671 -19.595 1.00 88.56 86 GLU A CA 1
ATOM 657 C C . GLU A 1 86 ? -1.962 3.260 -19.650 1.00 88.56 86 GLU A C 1
ATOM 659 O O . GLU A 1 86 ? -2.577 2.305 -19.188 1.00 88.56 86 GLU A O 1
ATOM 664 N N . GLU A 1 87 ? -0.732 3.136 -20.144 1.00 87.38 87 GLU A N 1
ATOM 665 C CA . GLU A 1 87 ? -0.032 1.857 -20.268 1.00 87.38 87 GLU A CA 1
ATOM 666 C C . GLU A 1 87 ? 0.279 1.262 -18.890 1.00 87.38 87 GLU A C 1
ATOM 668 O O . GLU A 1 87 ? 0.110 0.067 -18.687 1.00 87.38 87 GLU A O 1
ATOM 673 N N . LEU A 1 88 ? 0.677 2.099 -17.927 1.00 84.38 88 LEU A N 1
ATOM 674 C CA . LEU A 1 88 ? 0.982 1.677 -16.560 1.00 84.38 88 LEU A CA 1
ATOM 675 C C . LEU A 1 88 ? -0.254 1.210 -15.780 1.00 84.38 88 LEU A C 1
ATOM 677 O O . LEU A 1 88 ? -0.122 0.401 -14.866 1.00 84.38 88 LEU A O 1
ATOM 681 N N . LEU A 1 89 ? -1.431 1.745 -16.109 1.00 84.25 89 LEU A N 1
ATOM 682 C CA . LEU A 1 89 ? -2.673 1.409 -15.421 1.00 84.25 89 LEU A CA 1
ATOM 683 C C . LEU A 1 89 ? -3.432 0.252 -16.091 1.00 84.25 89 LEU A C 1
ATOM 685 O O . LEU A 1 89 ? -4.160 -0.455 -15.402 1.00 84.25 89 LEU A O 1
ATOM 689 N N . THR A 1 90 ? -3.299 0.066 -17.409 1.00 84.56 90 THR A N 1
ATOM 690 C CA . THR A 1 90 ? -4.145 -0.874 -18.174 1.00 84.56 90 THR A CA 1
ATOM 691 C C . THR A 1 90 ? -3.433 -2.133 -18.654 1.00 84.56 90 THR A C 1
ATOM 693 O O . THR A 1 90 ? -4.106 -3.136 -18.888 1.00 84.56 90 THR A O 1
ATOM 696 N N . LEU A 1 91 ? -2.108 -2.105 -18.829 1.00 85.50 91 LEU A N 1
ATOM 697 C CA . LEU A 1 91 ? -1.370 -3.266 -19.323 1.00 85.50 91 LEU A CA 1
ATOM 698 C C . LEU A 1 91 ? -0.997 -4.221 -18.195 1.00 85.50 91 LEU A C 1
ATOM 700 O O . LEU A 1 91 ? -0.681 -3.816 -17.074 1.00 85.50 91 LEU A O 1
ATOM 704 N N . GLU A 1 92 ? -0.924 -5.502 -18.547 1.00 83.44 92 GLU A N 1
ATOM 705 C CA . GLU A 1 92 ? -0.358 -6.513 -17.668 1.00 83.44 92 GLU A CA 1
ATOM 706 C C . GLU A 1 92 ? 1.116 -6.186 -17.381 1.00 83.44 92 GLU A C 1
ATOM 708 O O . GLU A 1 92 ? 1.895 -5.919 -18.300 1.00 83.44 92 GLU A O 1
ATOM 713 N N . PRO A 1 93 ? 1.583 -6.259 -16.132 1.00 80.25 93 PRO A N 1
ATOM 71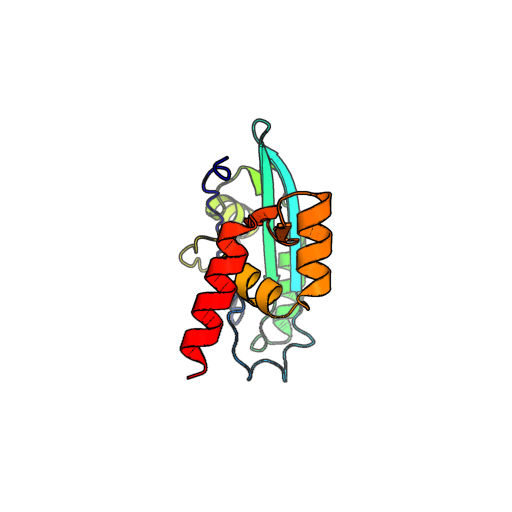4 C CA . PRO A 1 93 ? 2.951 -5.864 -15.808 1.00 80.25 93 PRO A CA 1
ATOM 715 C C . PRO A 1 93 ? 4.039 -6.664 -16.522 1.00 80.25 93 PRO A C 1
ATOM 717 O O . PRO A 1 93 ? 5.095 -6.116 -16.821 1.00 80.25 93 PRO A O 1
ATOM 720 N N . LYS A 1 94 ? 3.792 -7.932 -16.877 1.00 80.75 94 LYS A N 1
ATOM 721 C CA . LYS A 1 94 ? 4.722 -8.688 -17.738 1.00 80.75 94 LYS A CA 1
ATOM 722 C C . LYS A 1 94 ? 4.874 -8.047 -19.121 1.00 80.75 94 LYS A C 1
ATOM 724 O O . LYS A 1 94 ? 5.974 -8.041 -19.667 1.00 80.75 94 LYS A O 1
ATOM 729 N N . GLU A 1 95 ? 3.796 -7.490 -19.666 1.00 85.25 95 GLU A N 1
ATOM 730 C CA . GLU A 1 95 ? 3.800 -6.771 -20.940 1.00 85.25 95 GLU A CA 1
ATOM 731 C C . GLU A 1 95 ? 4.537 -5.435 -20.821 1.00 85.25 95 GLU A C 1
ATOM 733 O O . GLU A 1 95 ? 5.362 -5.119 -21.678 1.00 85.25 95 GLU A O 1
ATOM 738 N N . ILE A 1 96 ? 4.332 -4.699 -19.723 1.00 85.94 96 ILE A N 1
ATOM 739 C CA . ILE A 1 96 ? 5.083 -3.470 -19.419 1.00 85.94 96 ILE A CA 1
ATOM 740 C C . ILE A 1 96 ? 6.588 -3.759 -19.359 1.00 85.94 96 ILE A C 1
ATOM 742 O O . ILE A 1 96 ? 7.377 -3.062 -19.999 1.00 85.94 96 ILE A O 1
ATOM 746 N N . LEU A 1 97 ? 6.989 -4.803 -18.625 1.00 84.50 97 LEU A N 1
ATOM 747 C CA . LEU A 1 97 ? 8.395 -5.183 -18.468 1.00 84.50 97 LEU A CA 1
ATOM 748 C C . LEU A 1 97 ? 9.020 -5.611 -19.795 1.00 84.50 97 LEU A C 1
ATOM 750 O O . LEU A 1 97 ? 10.112 -5.157 -20.121 1.00 84.50 97 LEU A O 1
ATOM 754 N N . HIS A 1 98 ? 8.327 -6.435 -20.585 1.00 84.81 98 HIS A N 1
ATOM 755 C CA . HIS A 1 98 ? 8.806 -6.808 -21.913 1.00 84.81 98 HIS A CA 1
ATOM 756 C C . HIS A 1 98 ? 8.950 -5.568 -22.806 1.00 84.81 98 HIS A C 1
ATOM 758 O O . HIS A 1 98 ? 9.995 -5.339 -23.402 1.00 84.81 98 HIS A O 1
ATOM 764 N N . ARG A 1 99 ? 7.937 -4.703 -22.860 1.00 87.50 99 ARG A N 1
ATOM 765 C CA . ARG A 1 99 ? 7.974 -3.501 -23.696 1.00 87.50 99 ARG A CA 1
ATOM 766 C C . ARG A 1 99 ? 9.123 -2.555 -23.336 1.00 87.50 99 ARG A C 1
ATOM 768 O O . ARG A 1 99 ? 9.770 -2.042 -24.244 1.00 87.50 99 ARG A O 1
ATOM 775 N N . LEU A 1 100 ? 9.377 -2.334 -22.046 1.00 85.31 100 LEU A N 1
ATOM 776 C CA . LEU A 1 100 ? 10.437 -1.432 -21.586 1.00 85.31 100 LEU A CA 1
ATOM 777 C C . LEU A 1 100 ? 11.835 -2.054 -21.673 1.00 85.31 100 LEU A C 1
ATOM 779 O O . LEU A 1 100 ? 12.788 -1.331 -21.941 1.00 85.31 100 LEU A O 1
ATOM 783 N N . TYR A 1 101 ? 11.962 -3.366 -21.454 1.00 85.56 101 TYR A N 1
ATOM 784 C CA . TYR A 1 101 ? 13.253 -4.003 -21.171 1.00 85.56 101 TYR A CA 1
ATOM 785 C C . TYR A 1 101 ? 13.545 -5.263 -22.007 1.00 85.56 101 TYR A C 1
ATOM 787 O O . TYR A 1 101 ? 14.410 -6.043 -21.635 1.00 85.56 101 TYR A O 1
ATOM 795 N N . HIS A 1 102 ? 12.850 -5.505 -23.123 1.00 82.88 102 HIS A N 1
ATOM 796 C CA . HIS A 1 102 ? 13.095 -6.670 -23.996 1.00 82.88 102 HIS A CA 1
ATOM 797 C C . HIS A 1 102 ? 14.521 -6.773 -24.563 1.00 82.88 102 HIS A C 1
ATOM 799 O O . HIS A 1 102 ? 14.953 -7.875 -24.894 1.00 82.88 102 HIS A O 1
ATOM 805 N N . GLU A 1 103 ? 15.236 -5.654 -24.706 1.00 80.88 103 GLU A N 1
ATOM 806 C CA . GLU A 1 103 ? 16.647 -5.639 -25.131 1.00 80.88 103 GLU A CA 1
ATOM 807 C C . GLU A 1 103 ? 17.622 -5.834 -23.957 1.00 80.88 103 GLU A C 1
ATOM 809 O O . GLU A 1 103 ? 18.821 -6.007 -24.167 1.00 80.88 103 GLU A O 1
ATOM 814 N N . GLU A 1 104 ? 17.109 -5.840 -22.725 1.00 81.12 104 GLU A N 1
ATOM 815 C CA . GLU A 1 104 ? 17.880 -6.032 -21.503 1.00 81.12 104 GLU A CA 1
ATOM 816 C C . GLU A 1 104 ? 17.807 -7.496 -21.043 1.00 81.12 104 GLU A C 1
ATOM 818 O O . GLU A 1 104 ? 16.838 -8.216 -21.295 1.00 81.12 104 GLU A O 1
ATOM 823 N N . ASP A 1 105 ? 18.821 -7.948 -20.306 1.00 75.06 105 ASP A N 1
ATOM 824 C CA . ASP A 1 105 ? 18.782 -9.264 -19.664 1.00 75.06 105 ASP A CA 1
ATOM 825 C C . ASP A 1 105 ? 17.904 -9.196 -18.401 1.00 75.06 105 ASP A C 1
ATOM 827 O O . ASP A 1 105 ? 18.281 -8.606 -17.383 1.00 75.06 105 ASP A O 1
ATOM 831 N N . VAL A 1 106 ? 16.680 -9.733 -18.490 1.00 70.56 106 VAL A N 1
ATOM 832 C CA . VAL A 1 106 ? 15.641 -9.580 -17.464 1.00 70.56 106 VAL A CA 1
ATOM 833 C C . VAL A 1 106 ? 15.217 -10.928 -16.875 1.00 70.56 106 VAL A C 1
ATOM 835 O O . VAL A 1 106 ? 14.538 -11.727 -17.511 1.00 70.56 106 VAL A O 1
ATOM 838 N N . THR A 1 107 ? 15.527 -11.160 -15.597 1.00 73.88 107 THR A N 1
ATOM 839 C CA . THR A 1 107 ? 14.906 -12.218 -14.781 1.00 73.88 107 THR A CA 1
ATOM 840 C C . THR A 1 107 ? 13.594 -11.751 -14.146 1.00 73.88 107 THR A C 1
ATOM 842 O O . THR A 1 107 ? 13.574 -10.761 -13.420 1.00 73.88 107 THR A O 1
ATOM 845 N N . LEU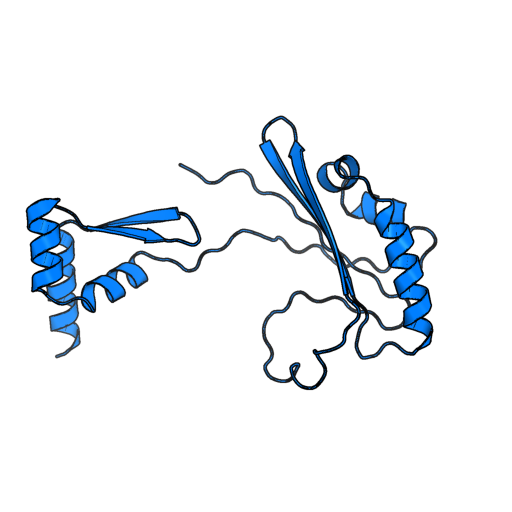 A 1 108 ? 12.508 -12.494 -14.358 1.00 72.19 108 LEU A N 1
ATOM 846 C CA . LEU A 1 108 ? 11.215 -12.244 -13.713 1.00 72.19 108 LEU A CA 1
ATOM 847 C C . LEU A 1 108 ? 11.020 -13.155 -12.495 1.00 72.19 108 LEU A C 1
ATOM 849 O O . LEU A 1 108 ? 11.292 -14.353 -12.563 1.00 72.19 108 LEU A O 1
ATOM 853 N N . TYR A 1 109 ? 10.514 -12.585 -11.401 1.00 77.88 109 TYR A N 1
ATOM 854 C CA . TYR A 1 109 ? 10.126 -13.310 -10.188 1.00 77.88 109 TYR A CA 1
ATOM 855 C C . TYR A 1 109 ? 8.608 -13.477 -10.097 1.00 77.88 109 TYR A C 1
ATOM 857 O O . TYR A 1 109 ? 7.856 -12.778 -10.782 1.00 77.88 109 TYR A O 1
ATOM 865 N N . ASP A 1 110 ? 8.172 -14.387 -9.224 1.00 74.50 110 ASP A N 1
ATOM 866 C CA . ASP A 1 110 ? 6.753 -14.595 -8.956 1.00 74.50 110 ASP A CA 1
ATOM 867 C C . ASP A 1 110 ? 6.115 -13.340 -8.344 1.00 74.50 110 ASP A C 1
ATOM 869 O O . ASP A 1 110 ? 6.692 -12.726 -7.436 1.00 74.50 110 ASP A O 1
ATOM 873 N N . PRO A 1 111 ? 4.915 -12.956 -8.812 1.00 72.31 111 PRO A N 1
ATOM 874 C CA . PRO A 1 111 ? 4.217 -11.798 -8.285 1.00 72.31 111 PRO A CA 1
ATOM 875 C C . PRO A 1 111 ? 3.817 -12.019 -6.824 1.00 72.31 111 PRO A C 1
ATOM 877 O O . PRO A 1 111 ? 3.626 -13.146 -6.359 1.00 72.31 111 PRO A O 1
ATOM 880 N N . GLN A 1 112 ? 3.686 -10.919 -6.089 1.00 75.31 112 GLN A N 1
ATOM 881 C CA . GLN A 1 112 ? 3.205 -10.909 -4.712 1.00 75.31 112 GLN A CA 1
ATOM 882 C C . GLN A 1 112 ? 1.954 -10.045 -4.642 1.00 75.31 112 GLN A C 1
ATOM 884 O O . GLN A 1 112 ? 1.974 -8.901 -5.089 1.00 75.31 112 GLN A O 1
ATOM 889 N N . LEU A 1 113 ? 0.884 -10.584 -4.058 1.00 75.00 113 LEU A N 1
ATOM 890 C CA . LEU A 1 113 ? -0.341 -9.825 -3.837 1.00 75.00 113 LEU A CA 1
ATOM 891 C C . LEU A 1 113 ? -0.083 -8.723 -2.811 1.00 75.00 113 LEU A C 1
ATOM 893 O O . LEU A 1 113 ? 0.375 -8.983 -1.696 1.00 75.00 113 LEU A O 1
ATOM 897 N N . VAL A 1 114 ? -0.408 -7.493 -3.193 1.00 69.69 114 VAL A N 1
ATOM 898 C CA . VAL A 1 114 ? -0.374 -6.333 -2.308 1.00 69.69 114 VAL A CA 1
ATOM 899 C C . VAL A 1 114 ? -1.810 -5.937 -2.019 1.00 69.69 114 VAL A C 1
ATOM 901 O O . VAL A 1 114 ? -2.592 -5.702 -2.931 1.00 69.69 114 VAL A O 1
ATOM 904 N N . ALA A 1 115 ? -2.150 -5.859 -0.739 1.00 74.75 115 ALA A N 1
ATOM 905 C CA . ALA A 1 115 ? -3.457 -5.415 -0.289 1.00 74.75 115 ALA A CA 1
ATOM 906 C C . ALA A 1 115 ? -3.288 -4.342 0.781 1.00 74.75 115 ALA A C 1
ATOM 908 O O . ALA A 1 115 ? -2.337 -4.367 1.571 1.00 74.75 115 ALA A O 1
ATOM 909 N N . PHE A 1 116 ? -4.238 -3.411 0.832 1.00 76.69 116 PHE A N 1
ATOM 910 C CA . PHE A 1 116 ? -4.314 -2.479 1.942 1.00 76.69 116 PHE A CA 1
ATOM 911 C C . PHE A 1 116 ? -4.554 -3.250 3.245 1.00 76.69 116 PHE A C 1
ATOM 913 O O . PHE A 1 116 ? -5.504 -4.024 3.363 1.00 76.69 116 PHE A O 1
ATOM 920 N N . HIS A 1 117 ? -3.704 -3.018 4.244 1.00 84.06 117 HIS A N 1
ATOM 921 C CA . HIS A 1 117 ? -3.852 -3.612 5.564 1.00 84.06 117 HIS A CA 1
ATOM 922 C C . HIS A 1 117 ? -3.715 -2.544 6.645 1.00 84.06 117 HIS A C 1
ATOM 924 O O . HIS A 1 117 ? -2.648 -1.957 6.830 1.00 84.06 117 HIS A O 1
ATOM 930 N N . CYS A 1 118 ? -4.788 -2.333 7.409 1.00 87.88 118 CYS A N 1
ATOM 931 C CA . CYS A 1 118 ? -4.749 -1.528 8.619 1.00 87.88 118 CYS A CA 1
ATOM 932 C C . CYS A 1 118 ? -4.766 -2.435 9.850 1.00 87.88 118 CYS A C 1
ATOM 934 O O . CYS A 1 118 ? -5.590 -3.337 9.962 1.00 87.88 118 CYS A O 1
ATOM 936 N N . SER A 1 119 ? -3.889 -2.149 10.812 1.00 91.00 119 SER A N 1
ATOM 937 C CA . SER A 1 119 ? -3.818 -2.897 12.072 1.00 91.00 119 SER A CA 1
ATOM 938 C C . SER A 1 119 ? -4.769 -2.364 13.156 1.00 91.00 119 SER A C 1
ATOM 940 O O . SER A 1 119 ? -4.727 -2.823 14.303 1.00 91.00 119 SER A O 1
ATOM 942 N N . CYS A 1 120 ? -5.613 -1.376 12.832 1.00 92.69 120 CYS A N 1
ATOM 943 C CA . CYS A 1 120 ? -6.651 -0.915 13.746 1.00 92.69 120 CYS A CA 1
ATOM 944 C C . CYS A 1 120 ? -7.594 -2.071 14.107 1.00 92.69 120 CYS A C 1
ATOM 946 O O . CYS A 1 120 ? -7.790 -3.017 13.347 1.00 92.69 120 CYS A O 1
ATOM 948 N N . SER A 1 121 ? -8.135 -2.034 15.317 1.00 94.50 121 SER A N 1
ATOM 949 C CA . SER A 1 121 ? -9.100 -3.031 15.762 1.00 94.50 121 SER A CA 1
ATOM 950 C C . SER A 1 121 ? -9.907 -2.476 16.915 1.00 94.50 121 SER A C 1
ATOM 952 O O . SER A 1 121 ? -9.414 -1.642 17.680 1.00 94.50 121 SER A O 1
ATOM 954 N N . LYS A 1 122 ? -11.106 -3.028 17.107 1.00 93.25 122 LYS A N 1
ATOM 955 C CA . LYS A 1 122 ? -11.965 -2.673 18.237 1.00 93.25 122 LYS A CA 1
ATOM 956 C C . LYS A 1 122 ? -11.234 -2.816 19.575 1.00 93.25 122 LYS A C 1
ATOM 958 O O . LYS A 1 122 ? -11.301 -1.919 20.402 1.00 93.25 122 LYS A O 1
ATOM 963 N N . LYS A 1 123 ? -10.433 -3.875 19.736 1.00 93.56 123 LYS A N 1
ATOM 964 C CA . LYS A 1 123 ? -9.626 -4.122 20.942 1.00 93.56 123 LYS A CA 1
ATOM 965 C C . LYS A 1 123 ? -8.580 -3.033 21.207 1.00 93.56 123 LYS A C 1
ATOM 967 O O . LYS A 1 123 ? -8.305 -2.703 22.356 1.00 93.56 123 LYS A O 1
ATOM 972 N N . ARG A 1 124 ? -7.974 -2.461 20.161 1.00 92.69 124 ARG A N 1
ATOM 973 C CA . ARG A 1 124 ? -7.062 -1.317 20.330 1.00 92.69 124 ARG A CA 1
ATOM 974 C C . ARG A 1 124 ? -7.823 -0.065 20.757 1.00 92.69 124 ARG A C 1
ATOM 976 O O . ARG A 1 124 ? -7.370 0.610 21.673 1.00 92.69 124 ARG A O 1
ATOM 983 N N . CYS A 1 125 ? -8.980 0.195 20.154 1.00 94.12 125 CYS A N 1
ATOM 984 C CA . CYS A 1 125 ? -9.851 1.306 20.539 1.00 94.12 125 CYS A CA 1
ATOM 985 C C . CYS A 1 125 ? -10.350 1.171 21.990 1.00 94.12 125 CYS A C 1
ATOM 987 O O . CYS A 1 125 ? -10.320 2.138 22.740 1.00 94.12 125 CYS A O 1
ATOM 989 N N . GLU A 1 126 ? -10.699 -0.038 22.432 1.00 93.69 126 GLU A N 1
ATOM 990 C CA . GLU A 1 126 ? -11.040 -0.335 23.830 1.00 93.69 126 GLU A CA 1
ATOM 991 C C . GLU A 1 126 ? -9.907 0.010 24.797 1.00 93.69 126 GLU A C 1
ATOM 993 O O . GLU A 1 126 ? -10.143 0.620 25.835 1.00 93.69 126 GLU A O 1
ATOM 998 N N . ASN A 1 127 ? -8.665 -0.341 24.459 1.00 91.50 127 ASN A N 1
ATOM 999 C CA . ASN A 1 127 ? -7.513 -0.010 25.298 1.00 91.50 127 ASN A CA 1
ATOM 1000 C C . ASN A 1 127 ? -7.294 1.504 25.410 1.00 91.50 127 ASN A C 1
ATOM 1002 O O . ASN A 1 127 ? -6.924 1.975 26.484 1.00 91.50 127 ASN A O 1
ATOM 1006 N N . ILE A 1 128 ? -7.542 2.251 24.328 1.00 90.44 128 ILE A N 1
ATOM 1007 C CA . ILE A 1 128 ? -7.504 3.718 24.335 1.00 90.44 128 ILE A CA 1
ATOM 1008 C C . ILE A 1 128 ? -8.589 4.251 25.274 1.00 90.44 128 ILE A C 1
ATOM 1010 O O . ILE A 1 128 ? -8.272 5.017 26.181 1.00 90.44 128 ILE A O 1
ATOM 1014 N N . LEU A 1 129 ? -9.834 3.778 25.147 1.00 91.62 129 LEU A N 1
ATOM 1015 C CA . LEU A 1 129 ? -10.927 4.169 26.047 1.00 91.62 129 LEU A CA 1
ATOM 1016 C C . LEU A 1 129 ? -10.594 3.884 27.513 1.00 91.62 129 LEU A C 1
ATOM 1018 O O . LEU A 1 129 ? -10.826 4.717 28.376 1.00 91.62 129 LEU A O 1
ATOM 1022 N N . LEU A 1 130 ? -9.987 2.735 27.802 1.00 89.94 130 LEU A N 1
ATOM 1023 C CA . LEU A 1 130 ? -9.582 2.347 29.156 1.00 89.94 130 LEU A CA 1
ATOM 1024 C C . LEU A 1 130 ? -8.388 3.138 29.715 1.00 89.94 130 LEU A C 1
ATOM 1026 O O . LEU A 1 130 ? -7.992 2.873 30.857 1.00 89.94 130 LEU A O 1
ATOM 1030 N N . SER A 1 131 ? -7.770 4.009 28.915 1.00 89.12 131 SER A N 1
ATOM 1031 C CA . SER A 1 131 ? -6.688 4.908 29.332 1.00 89.12 131 SER A CA 1
ATOM 1032 C C . SER A 1 131 ? -7.158 6.338 29.614 1.00 89.12 131 SER A C 1
ATOM 1034 O O . SER A 1 131 ? -6.428 7.085 30.260 1.00 89.12 131 SER A O 1
ATOM 1036 N N . LEU A 1 132 ? -8.364 6.700 29.162 1.00 88.38 132 LEU A N 1
ATOM 1037 C CA . LEU A 1 132 ? -8.993 7.985 29.465 1.00 88.38 132 LEU A CA 1
ATOM 1038 C C . LEU A 1 132 ? -9.505 8.001 30.909 1.00 88.38 132 LEU A C 1
ATOM 1040 O O . LEU A 1 132 ? -9.787 6.944 31.484 1.00 88.38 132 LEU A O 1
ATOM 1044 N N . CYS A 1 133 ? -9.624 9.192 31.501 1.00 88.69 133 CYS A N 1
ATOM 1045 C CA . CYS A 1 133 ? -10.227 9.310 32.822 1.00 88.69 133 CYS A CA 1
ATOM 1046 C C . CYS A 1 133 ? -11.744 9.092 32.754 1.00 88.69 133 CYS A C 1
ATOM 1048 O O . CYS A 1 133 ? -12.385 9.237 31.708 1.00 88.69 133 CYS A O 1
ATOM 1050 N N . ASP A 1 134 ? -12.319 8.700 33.890 1.00 88.81 134 ASP A N 1
ATOM 1051 C CA . ASP A 1 134 ? -13.742 8.393 33.964 1.00 88.81 134 ASP A CA 1
ATOM 1052 C C . ASP A 1 134 ? -14.601 9.639 33.708 1.00 88.81 134 ASP A C 1
ATOM 1054 O O . ASP A 1 134 ? -15.641 9.512 33.061 1.00 88.81 134 ASP A O 1
ATOM 1058 N N . GLU A 1 135 ? -14.141 10.825 34.132 1.00 90.00 135 GLU A N 1
ATOM 1059 C CA . GLU A 1 135 ? -14.872 12.079 33.928 1.00 90.00 135 GLU A CA 1
ATOM 1060 C C . GLU A 1 135 ? -15.025 12.431 32.441 1.00 90.00 135 GLU A C 1
ATOM 1062 O O . GLU A 1 135 ? -16.120 12.794 32.013 1.00 90.00 135 GLU A O 1
ATOM 1067 N N . ASP A 1 136 ? -13.964 12.270 31.641 1.00 89.38 136 ASP A N 1
ATOM 1068 C CA . ASP A 1 136 ? -13.987 12.570 30.203 1.00 89.38 136 ASP A CA 1
ATOM 1069 C C . ASP A 1 136 ? -14.971 11.655 29.466 1.00 89.38 136 ASP A C 1
ATOM 1071 O O . ASP A 1 136 ? -15.781 12.101 28.650 1.00 89.38 136 ASP A O 1
ATOM 1075 N N . ILE A 1 137 ? -14.939 10.359 29.787 1.00 91.25 137 ILE A N 1
ATOM 1076 C CA . ILE A 1 137 ? -15.848 9.367 29.204 1.00 91.25 137 ILE A CA 1
ATOM 1077 C C . ILE A 1 137 ? -17.298 9.704 29.557 1.00 91.25 137 ILE A C 1
ATOM 1079 O O . ILE A 1 137 ? -18.179 9.647 28.699 1.00 91.25 137 ILE A O 1
ATOM 1083 N N . GLU A 1 138 ? -17.562 10.034 30.820 1.00 90.31 138 GLU A N 1
ATOM 1084 C CA . GLU A 1 138 ? -18.914 10.302 31.299 1.00 90.31 138 GLU A CA 1
ATOM 1085 C C . GLU A 1 138 ? -19.474 11.612 30.731 1.00 90.31 138 GLU A C 1
ATOM 1087 O O . GLU A 1 138 ? -20.647 11.659 30.357 1.00 90.31 138 GLU A O 1
ATOM 1092 N N . HIS A 1 139 ? -18.623 12.628 30.555 1.00 91.75 139 HIS A N 1
ATOM 1093 C CA . HIS A 1 139 ? -18.975 13.872 29.874 1.00 91.75 139 HIS A CA 1
ATOM 1094 C C . HIS A 1 139 ? -19.412 13.620 28.426 1.00 91.75 139 HIS A C 1
ATOM 1096 O O . HIS A 1 139 ? -20.498 14.040 28.023 1.00 91.75 139 HIS A O 1
ATOM 1102 N N . ILE A 1 140 ? -18.617 12.873 27.650 1.00 89.62 140 ILE A N 1
ATOM 1103 C CA . ILE A 1 140 ? -18.944 12.584 26.244 1.00 89.62 140 ILE A CA 1
ATOM 1104 C C . ILE A 1 140 ? -20.225 11.745 26.145 1.00 89.62 140 ILE A C 1
ATOM 1106 O O . ILE A 1 140 ? -21.100 12.034 25.325 1.00 89.62 140 ILE A O 1
ATOM 1110 N N . LEU A 1 141 ? -20.383 10.741 27.013 1.00 91.12 141 LEU A N 1
ATOM 1111 C CA . LEU A 1 141 ? -21.589 9.911 27.047 1.00 91.12 141 LEU A CA 1
ATOM 1112 C C . LEU A 1 141 ? -22.842 10.698 27.445 1.00 91.12 141 LEU A C 1
ATOM 1114 O O . LEU A 1 141 ? -23.922 10.385 26.950 1.00 91.12 141 LEU A O 1
ATOM 1118 N N . HIS A 1 142 ? -22.728 11.702 28.317 1.00 90.94 142 HIS A N 1
ATOM 1119 C CA . HIS A 1 142 ? -23.856 12.556 28.685 1.00 90.94 142 HIS A CA 1
ATOM 1120 C C . HIS A 1 142 ? -24.303 13.451 27.520 1.00 90.94 142 HIS A C 1
ATOM 1122 O O . HIS A 1 142 ? -25.500 13.632 27.310 1.00 90.94 142 HIS A O 1
ATOM 1128 N N . GLU A 1 143 ? -23.359 13.993 26.748 1.00 89.81 143 GLU A N 1
ATOM 1129 C CA . GLU A 1 143 ? -23.670 14.866 25.611 1.00 89.81 143 GLU A CA 1
ATOM 1130 C C . GLU A 1 143 ? -24.179 14.105 24.382 1.00 89.81 143 GLU A C 1
ATOM 1132 O O . GLU A 1 143 ? -25.086 14.581 23.698 1.00 89.81 143 GLU A O 1
ATOM 1137 N N . ARG A 1 144 ? -23.586 12.943 24.078 1.00 87.31 144 ARG A N 1
ATOM 1138 C CA . ARG A 1 144 ? -23.777 12.246 22.792 1.00 87.31 144 ARG A CA 1
ATOM 1139 C C . ARG A 1 144 ? -24.411 10.861 22.905 1.00 87.31 144 ARG A C 1
ATOM 1141 O O . ARG A 1 144 ? -24.853 10.319 21.900 1.00 87.31 144 ARG A O 1
ATOM 1148 N N . GLY A 1 145 ? -24.468 10.271 24.099 1.00 88.69 145 GLY A N 1
ATOM 1149 C CA . GLY A 1 145 ? -24.986 8.914 24.336 1.00 88.69 145 GLY A CA 1
ATOM 1150 C C . GLY A 1 145 ? -24.028 7.778 23.949 1.00 88.69 145 GLY A C 1
ATOM 1151 O O . GLY A 1 145 ? -24.144 6.666 24.475 1.00 88.69 145 GLY A O 1
ATOM 1152 N N . GLU A 1 146 ? -23.053 8.055 23.084 1.00 92.69 146 GLU A N 1
ATOM 1153 C CA . GLU A 1 146 ? -22.031 7.123 22.614 1.00 92.69 146 GLU A CA 1
ATOM 1154 C C . GLU A 1 146 ? -20.693 7.827 22.359 1.00 92.69 146 GLU A C 1
ATOM 1156 O O . GLU A 1 146 ? -20.626 9.052 22.252 1.00 92.69 146 GLU A O 1
ATOM 1161 N N . ILE A 1 147 ? -19.628 7.029 22.288 1.00 93.81 147 ILE A N 1
ATOM 1162 C CA . ILE A 1 147 ? -18.288 7.464 21.893 1.00 93.81 147 ILE A CA 1
ATOM 1163 C C . ILE A 1 147 ? -17.923 6.754 20.592 1.00 93.81 147 ILE A C 1
ATOM 1165 O O . ILE A 1 147 ? -17.937 5.521 20.528 1.00 93.81 147 ILE A O 1
ATOM 1169 N N . ASP A 1 148 ? -17.563 7.529 19.576 1.00 93.12 148 ASP A N 1
ATOM 1170 C CA . ASP A 1 148 ? -17.014 7.053 18.318 1.00 93.12 148 ASP A CA 1
ATOM 1171 C C . ASP A 1 148 ? -15.496 7.274 18.261 1.00 93.12 148 ASP A C 1
ATOM 1173 O O . ASP A 1 148 ? -14.970 8.299 18.690 1.00 93.12 148 ASP A O 1
ATOM 1177 N N . ILE A 1 149 ? -14.771 6.273 17.762 1.00 92.81 149 ILE A N 1
ATOM 1178 C CA . ILE A 1 149 ? -13.339 6.375 17.472 1.00 92.81 149 ILE A CA 1
ATOM 1179 C C . ILE A 1 149 ? -13.142 6.081 15.993 1.00 92.81 149 ILE A C 1
ATOM 1181 O O . ILE A 1 149 ? -13.331 4.944 15.554 1.00 92.81 149 ILE A O 1
ATOM 1185 N N . GLU A 1 150 ? -12.730 7.095 15.241 1.00 94.06 150 GLU A N 1
ATOM 1186 C CA . GLU A 1 150 ? -12.348 6.972 13.838 1.00 94.06 150 GLU A CA 1
ATOM 1187 C C . GLU A 1 150 ? -10.847 6.676 13.709 1.00 94.06 150 GLU A C 1
ATOM 1189 O O . GLU A 1 150 ? -9.998 7.306 14.341 1.00 94.06 150 GLU A O 1
ATOM 1194 N N . CYS A 1 151 ? -10.496 5.687 12.891 1.00 91.44 151 CYS A N 1
ATOM 1195 C CA . CYS A 1 151 ? -9.108 5.418 12.553 1.00 91.44 151 CYS A CA 1
ATOM 1196 C C . CYS A 1 151 ? -8.638 6.354 11.434 1.00 91.44 151 CYS A C 1
ATOM 1198 O O . CYS A 1 151 ? -8.986 6.137 10.278 1.00 91.44 151 CYS A O 1
ATOM 1200 N N . GLU A 1 152 ? -7.739 7.287 11.742 1.00 90.12 152 GLU A N 1
ATOM 1201 C CA . GLU A 1 152 ? -7.173 8.248 10.773 1.00 90.12 152 GLU A CA 1
ATOM 1202 C C . GLU A 1 152 ? -6.435 7.603 9.579 1.00 90.12 152 GLU A C 1
ATOM 1204 O O . GLU A 1 152 ? -6.162 8.265 8.583 1.00 90.12 152 GLU A O 1
ATOM 1209 N N . PHE A 1 153 ? -6.109 6.306 9.652 1.00 87.50 153 PHE A N 1
ATOM 1210 C CA . PHE A 1 153 ? -5.417 5.587 8.575 1.00 87.50 153 PHE A CA 1
ATOM 1211 C C . PHE A 1 153 ? -6.353 4.896 7.585 1.00 87.50 153 PHE A C 1
ATOM 1213 O O . PHE A 1 153 ? -6.012 4.76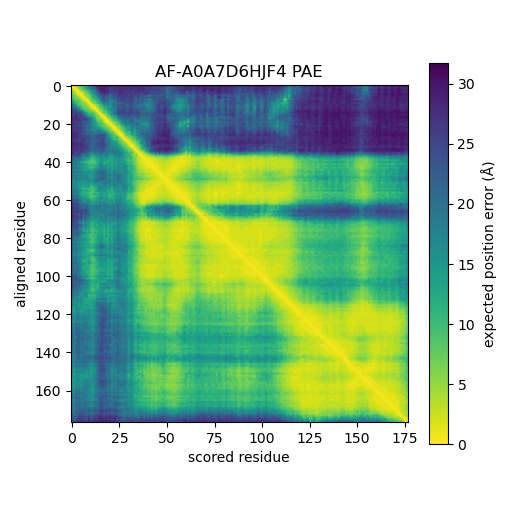9 6.414 1.00 87.50 153 PHE A O 1
ATOM 1220 N N . CYS A 1 154 ? -7.483 4.363 8.054 1.00 88.44 154 CYS A N 1
ATOM 1221 C CA . CYS A 1 154 ? -8.387 3.571 7.210 1.00 88.44 154 CYS A CA 1
ATOM 1222 C C . CYS A 1 154 ? -9.836 4.063 7.210 1.00 88.44 154 CYS A C 1
ATOM 1224 O O . CYS A 1 154 ? -10.664 3.469 6.528 1.00 88.44 154 CYS A O 1
ATOM 1226 N N . GLY A 1 155 ? -10.159 5.091 7.996 1.00 90.81 155 GLY A N 1
ATOM 1227 C CA . GLY A 1 155 ? -11.512 5.626 8.147 1.00 90.81 155 GLY A CA 1
ATOM 1228 C C . GLY A 1 155 ? -12.484 4.696 8.878 1.00 90.81 155 GLY A C 1
ATOM 1229 O O . GLY A 1 155 ? -13.683 4.953 8.901 1.00 90.81 155 GLY A O 1
ATOM 1230 N N . ALA A 1 156 ? -12.017 3.585 9.462 1.00 92.88 156 ALA A N 1
ATOM 1231 C CA . ALA A 1 156 ? -12.892 2.697 10.221 1.00 92.88 156 ALA A CA 1
ATOM 1232 C C . ALA A 1 156 ? -13.409 3.405 11.480 1.00 92.88 156 ALA A C 1
ATOM 1234 O O . ALA A 1 156 ? -12.610 3.880 12.288 1.00 92.88 156 ALA A O 1
ATOM 1235 N N . VAL A 1 157 ? -14.730 3.413 11.661 1.00 94.75 157 VAL A N 1
ATOM 1236 C CA . VAL A 1 157 ? -15.399 3.991 12.832 1.00 94.75 157 VAL A CA 1
ATOM 1237 C C . VAL A 1 157 ? -15.804 2.880 13.799 1.00 94.75 157 VAL A C 1
ATOM 1239 O O . VAL A 1 157 ? -16.501 1.932 13.428 1.00 94.75 157 VAL A O 1
ATOM 1242 N N . TYR A 1 158 ? -15.376 3.003 15.053 1.00 95.25 158 TYR A N 1
ATOM 1243 C CA . TYR A 1 158 ? -15.715 2.093 16.143 1.00 95.25 158 TYR A CA 1
ATOM 1244 C C . TYR A 1 158 ? -16.630 2.794 17.143 1.00 95.25 158 TYR A C 1
ATOM 1246 O O . TYR A 1 158 ? -16.222 3.767 17.769 1.00 95.25 158 TYR A O 1
ATOM 1254 N N . LEU A 1 159 ? -17.847 2.274 17.311 1.00 94.88 159 LEU A N 1
ATOM 1255 C CA . LEU A 1 159 ? -18.860 2.842 18.201 1.00 94.88 159 LEU A CA 1
ATOM 1256 C C . LEU A 1 159 ? -18.916 2.102 19.538 1.00 94.88 159 LEU A C 1
ATOM 1258 O O . LEU A 1 159 ? -18.935 0.865 19.588 1.00 94.88 159 LEU A O 1
ATOM 1262 N N . PHE A 1 160 ? -18.993 2.875 20.619 1.00 95.00 160 PHE A N 1
ATOM 1263 C CA . PHE A 1 160 ? -19.045 2.389 21.989 1.00 95.00 160 PHE A CA 1
ATOM 1264 C C . PHE A 1 160 ? -20.165 3.092 22.752 1.00 95.00 160 PHE A C 1
ATOM 1266 O O . PHE A 1 160 ? -20.086 4.277 23.066 1.00 95.00 160 PHE A O 1
ATOM 1273 N N . ASN A 1 161 ? -21.214 2.341 23.078 1.00 93.38 161 ASN A N 1
ATOM 1274 C CA . ASN A 1 161 ? -22.295 2.848 23.914 1.00 93.38 161 ASN A CA 1
ATOM 1275 C C . ASN A 1 161 ? -21.952 2.718 25.408 1.00 93.38 161 ASN A C 1
ATOM 1277 O O . ASN A 1 161 ? -21.023 2.005 25.804 1.00 93.38 161 ASN A O 1
ATOM 1281 N N . LYS A 1 162 ? -22.754 3.377 26.248 1.00 91.94 162 LYS A N 1
ATOM 1282 C CA . LYS A 1 162 ? -22.585 3.361 27.707 1.00 91.94 162 LYS A CA 1
ATOM 1283 C C . LYS A 1 162 ? -22.504 1.944 28.291 1.00 91.94 162 LYS A C 1
ATOM 1285 O O . LYS A 1 162 ? -21.575 1.647 29.036 1.00 91.94 162 LYS A O 1
ATOM 1290 N N . GLN A 1 163 ? -23.424 1.057 27.903 1.00 92.75 163 GLN A N 1
ATOM 1291 C CA . GLN A 1 163 ? -23.471 -0.323 28.407 1.00 92.75 163 GLN A CA 1
ATOM 1292 C C . GLN A 1 163 ? -22.183 -1.097 28.096 1.00 92.75 163 GLN A C 1
ATOM 1294 O O . GLN A 1 163 ? -21.671 -1.830 28.938 1.00 92.75 163 GLN A O 1
ATOM 1299 N N . TYR A 1 164 ? -21.636 -0.916 26.893 1.00 93.44 164 TYR A N 1
ATOM 1300 C CA . TYR A 1 164 ? -20.402 -1.566 26.474 1.00 93.44 164 TYR A CA 1
ATOM 1301 C C . TYR A 1 164 ? -19.199 -1.081 27.280 1.00 93.44 164 TYR A C 1
ATOM 1303 O O . TYR A 1 164 ? -18.359 -1.881 27.683 1.00 93.44 164 TYR A O 1
ATOM 1311 N N . ILE A 1 165 ? -19.112 0.225 27.531 1.00 91.88 165 ILE A N 1
ATOM 1312 C CA . ILE A 1 165 ? -18.008 0.825 28.286 1.00 91.88 165 ILE A CA 1
ATOM 1313 C C . ILE A 1 165 ? -18.054 0.392 29.756 1.00 91.88 165 ILE A C 1
ATOM 1315 O O . ILE A 1 165 ? -17.015 0.070 30.335 1.00 91.88 165 ILE A O 1
ATOM 1319 N N . GLU A 1 166 ? -19.244 0.334 30.355 1.00 90.94 166 GLU A N 1
ATOM 1320 C CA . GLU A 1 166 ? -19.436 -0.185 31.715 1.00 90.94 166 GLU A CA 1
ATOM 1321 C C . GLU A 1 166 ? -18.982 -1.649 31.825 1.00 90.94 166 GLU A C 1
ATOM 1323 O O . GLU A 1 166 ? -18.243 -2.008 32.748 1.00 90.94 166 GLU A O 1
ATOM 1328 N N . GLU A 1 167 ? -19.350 -2.480 30.846 1.00 92.62 167 GLU A N 1
ATOM 1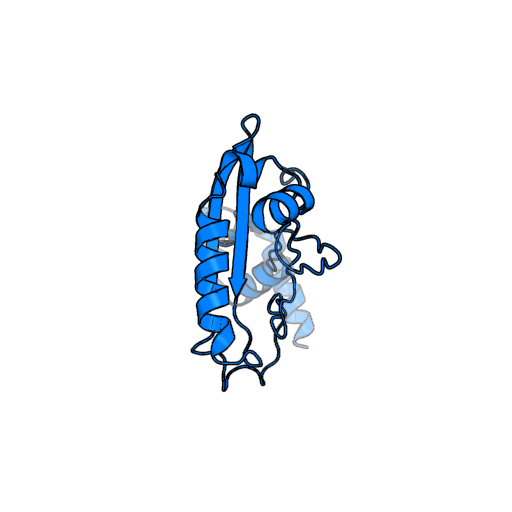329 C CA . GLU A 1 167 ? -18.903 -3.872 30.765 1.00 92.62 167 GLU A CA 1
ATOM 1330 C C . GLU A 1 167 ? -17.378 -3.974 30.622 1.00 92.62 167 GLU A C 1
ATOM 1332 O O . GLU A 1 167 ? -16.723 -4.733 31.339 1.00 92.62 167 GLU A O 1
ATOM 1337 N N . LEU A 1 168 ? -16.791 -3.159 29.746 1.00 91.31 168 LEU A N 1
ATOM 1338 C CA . LEU A 1 168 ? -15.352 -3.116 29.501 1.00 91.31 168 LEU A CA 1
ATOM 1339 C C . LEU A 1 168 ? -14.565 -2.782 30.781 1.00 91.31 168 LEU A C 1
ATOM 1341 O O . LEU A 1 168 ? -13.581 -3.453 31.111 1.00 91.31 168 LEU A O 1
ATOM 1345 N N . LYS A 1 169 ? -15.024 -1.778 31.541 1.00 88.62 169 LYS A N 1
ATOM 1346 C CA . LYS A 1 169 ? -14.433 -1.394 32.834 1.00 88.62 169 LYS A CA 1
ATOM 1347 C C . LYS A 1 169 ? -14.556 -2.519 33.865 1.00 88.62 169 LYS A C 1
ATOM 1349 O O . LYS A 1 169 ? -13.602 -2.779 34.604 1.00 88.62 169 LYS A O 1
ATOM 1354 N N . ARG A 1 170 ? -15.692 -3.231 33.892 1.00 90.31 170 ARG A N 1
ATOM 1355 C CA . ARG A 1 170 ? -15.909 -4.389 34.777 1.00 90.31 170 ARG A CA 1
ATOM 1356 C C . ARG A 1 170 ? -14.922 -5.518 34.484 1.00 90.31 170 ARG A C 1
ATOM 1358 O O . ARG A 1 170 ? -14.295 -6.020 35.417 1.00 90.31 170 ARG A O 1
ATOM 1365 N N . ILE A 1 171 ? -14.749 -5.877 33.211 1.00 89.19 171 ILE A N 1
ATOM 1366 C CA . ILE A 1 171 ? -13.820 -6.931 32.777 1.00 89.19 171 ILE A CA 1
ATOM 1367 C C . ILE A 1 171 ? -12.375 -6.567 33.147 1.00 89.19 171 ILE A C 1
ATOM 1369 O O . ILE A 1 171 ? -11.666 -7.395 33.718 1.00 89.19 171 ILE A O 1
ATOM 1373 N N . LYS A 1 172 ? -11.939 -5.322 32.902 1.00 84.44 172 LYS A N 1
ATOM 1374 C CA . LYS A 1 172 ? -10.580 -4.871 33.263 1.00 84.44 172 LYS A CA 1
ATOM 1375 C C . LYS A 1 172 ? -10.324 -4.982 34.769 1.00 84.44 172 LYS A C 1
ATOM 1377 O O . LYS A 1 172 ? -9.258 -5.436 35.175 1.00 84.44 172 LYS A O 1
ATOM 1382 N N . LYS A 1 173 ? -11.303 -4.615 35.604 1.00 82.62 173 LYS A N 1
ATOM 1383 C CA . LYS A 1 173 ? -11.187 -4.702 37.069 1.00 82.62 173 LYS A CA 1
ATOM 1384 C C . LYS A 1 173 ? -11.019 -6.145 37.562 1.00 82.62 173 LYS A C 1
ATOM 1386 O O . LYS A 1 173 ? -10.289 -6.365 38.520 1.00 82.62 173 LYS A O 1
ATOM 1391 N N . GLN A 1 174 ? -11.649 -7.114 36.894 1.00 78.38 174 GLN A N 1
ATOM 1392 C CA . GLN A 1 174 ? -11.535 -8.543 37.215 1.00 78.38 174 GLN A CA 1
ATOM 1393 C C . GLN A 1 174 ? -10.194 -9.164 36.797 1.00 78.38 174 GLN A C 1
ATOM 1395 O O . GLN A 1 174 ? -9.820 -10.185 37.351 1.00 78.38 174 GLN A O 1
ATOM 1400 N N . GLN A 1 175 ? -9.473 -8.568 35.843 1.00 72.31 175 GLN A N 1
ATOM 1401 C CA . GLN A 1 175 ? -8.164 -9.059 35.382 1.00 72.31 175 GLN A CA 1
ATOM 1402 C C . GLN A 1 175 ? -6.977 -8.527 36.204 1.00 72.31 175 GLN A C 1
ATOM 1404 O O . GLN A 1 175 ? -5.856 -8.996 36.031 1.00 72.31 175 GLN A O 1
ATOM 1409 N N . ILE A 1 176 ? -7.203 -7.528 37.063 1.00 64.25 176 ILE A N 1
ATOM 1410 C CA . ILE A 1 176 ? -6.181 -6.922 37.937 1.00 64.25 176 ILE A CA 1
ATOM 1411 C C . ILE A 1 176 ? -6.186 -7.586 39.338 1.00 64.25 176 ILE A C 1
ATOM 1413 O O . ILE A 1 176 ? -5.450 -7.173 40.232 1.00 64.25 176 ILE A O 1
ATOM 1417 N N . HIS A 1 177 ? -7.014 -8.609 39.561 1.00 46.03 177 HIS A N 1
ATOM 1418 C CA . HIS A 1 177 ? -7.055 -9.434 40.778 1.00 46.03 177 HIS A CA 1
ATOM 1419 C C . HIS A 1 177 ? -6.809 -10.898 40.418 1.00 46.03 177 HIS A C 1
ATOM 1421 O O . HIS A 1 177 ? -6.240 -11.606 41.276 1.00 46.03 177 HIS A O 1
#

Foldseek 3Di:
DDDDDQDFAFDWFFDPPADDDDDDDDDPPPPPPPPDKDKDKDKAWDDDPNHTFIFIYIDTGDPPDDPVVVVVSVVLVVLLVPDDNCCRGPPDVVVVCCNSAVVHDGDTDDTDRDDDDDPDDLVVVLVVLVPDDPVVVVVCCVVPQWDWDADPVPRDIDIGGPVRNVVSVVVVVVVVD

Mean predicted aligned error: 12.24 Å